Protein AF-0000000067512100 (afdb_homodimer)

pLDDT: mean 97.93, std 2.25, range [81.44, 98.94]

Sequence (204 aa):
MKAYLGLYTARLETPARSLKEKRALIKPALERLKARFPVSAARLYGLDAWGYEVVGFTLLGNDPAWVEETMRAAARFLAEAGGFQVALEEFRLEAFELDGLLMKAYLGLYTARLETPARSLKEKRALIKPALERLKARFPVSAARLYGLDAWGYEVVGFTLLGNDPAWVEETMRAAARFLAEAGGFQVALEEFRLEAFELDGLL

Nearest PDB structures (foldseek):
  1j27-assembly1_A  TM=1.004E+00  e=6.444E-20  Thermus thermophilus HB8
  3bgu-assembly1_A  TM=4.981E-01  e=4.811E-04  Thermobifida fusca YX
  2n76-assembly1_A  TM=4.221E-01  e=1.619E-03  synthetic construct
  4er8-assembly1_A  TM=4.422E-01  e=4.163E-03  Escherichia coli K-12
  2pd1-assembly1_A  TM=5.094E-01  e=2.942E-02  Nitrosomonas europaea

Solvent-accessible surface area (backbone atoms only — not comparable to full-atom values): 10610 Å² total; per-residue (Å²): 104,57,41,25,37,31,40,39,38,33,20,34,37,34,84,33,88,34,58,69,52,32,48,65,45,48,52,58,48,54,53,50,47,44,72,73,39,74,35,6,64,33,82,56,41,48,79,88,42,32,48,35,35,31,34,35,37,33,32,51,31,56,45,61,68,58,37,52,53,52,48,53,51,52,50,51,53,58,57,64,63,50,76,47,41,74,74,35,71,48,80,47,79,46,80,43,81,45,63,89,55,108,103,55,40,25,38,29,40,38,38,33,20,34,37,35,86,33,90,33,58,67,52,32,48,65,46,48,52,58,46,52,53,49,46,43,72,74,40,73,34,7,64,35,81,57,41,49,79,88,42,33,48,35,35,31,34,36,38,32,32,52,32,57,44,63,68,57,35,53,51,52,49,52,51,52,50,51,52,58,58,64,61,50,78,47,41,73,74,35,71,49,81,46,78,46,79,43,82,45,61,88,56,109

Organism: Thermus thermophilus (strain ATCC 27634 / DSM 579 / HB8) (NCBI:txid300852)

Structure (mmCIF, N/CA/C/O backbone):
data_AF-0000000067512100-model_v1
#
loop_
_entity.id
_entity.type
_entity.pdbx_description
1 polymer 'DUF503 domain-containing protein'
#
loop_
_atom_site.group_PDB
_atom_site.id
_atom_site.type_symbol
_atom_site.label_atom_id
_atom_site.label_alt_id
_atom_site.label_comp_id
_atom_site.label_asym_id
_atom_site.label_entity_id
_atom_site.label_seq_id
_atom_site.pdbx_PDB_ins_code
_atom_site.Cartn_x
_atom_site.Cartn_y
_atom_site.Cartn_z
_atom_site.occupancy
_atom_site.B_iso_or_equiv
_atom_site.auth_seq_id
_atom_site.auth_comp_id
_atom_site.auth_asym_id
_atom_site.auth_atom_id
_atom_site.pdbx_PDB_model_num
ATOM 1 N N . MET A 1 1 ? 1.662 -19.828 5.453 1 93.06 1 MET A N 1
ATOM 2 C CA . MET A 1 1 ? 2.117 -18.672 4.688 1 93.06 1 MET A CA 1
ATOM 3 C C . MET A 1 1 ? 1.542 -17.391 5.258 1 93.06 1 MET A C 1
ATOM 5 O O . MET A 1 1 ? 0.387 -17.344 5.688 1 93.06 1 MET A O 1
ATOM 9 N N . LYS A 1 2 ? 2.416 -16.438 5.535 1 97.56 2 LYS A N 1
ATOM 10 C CA . LYS A 1 2 ? 1.925 -15.188 6.09 1 97.56 2 LYS A CA 1
ATOM 11 C C . LYS A 1 2 ? 2.27 -14.008 5.176 1 97.56 2 LYS A C 1
ATOM 13 O O . LYS A 1 2 ? 3.295 -14.031 4.492 1 97.56 2 LYS A O 1
ATOM 18 N N . ALA A 1 3 ? 1.359 -13.086 5.105 1 98.5 3 ALA A N 1
ATOM 19 C CA . ALA A 1 3 ? 1.704 -11.758 4.609 1 98.5 3 ALA A CA 1
ATOM 20 C C . ALA A 1 3 ? 1.904 -10.773 5.762 1 98.5 3 ALA A C 1
ATOM 22 O O . ALA A 1 3 ? 1.272 -10.906 6.812 1 98.5 3 ALA A O 1
ATOM 23 N N . TYR A 1 4 ? 2.834 -9.875 5.562 1 98.81 4 TYR A N 1
ATOM 24 C CA . TYR A 1 4 ? 3.096 -8.836 6.551 1 98.81 4 TYR A CA 1
ATOM 25 C C . TYR A 1 4 ? 2.828 -7.453 5.969 1 98.81 4 TYR A C 1
ATOM 27 O O . TYR A 1 4 ? 3.307 -7.129 4.883 1 98.81 4 TYR A O 1
ATOM 35 N N . LEU A 1 5 ? 2.053 -6.664 6.695 1 98.88 5 LEU A N 1
ATOM 36 C CA . LEU A 1 5 ? 1.699 -5.309 6.297 1 98.88 5 LEU A CA 1
ATOM 37 C C . LEU A 1 5 ? 2.316 -4.285 7.246 1 98.88 5 LEU A C 1
ATOM 39 O O . LEU A 1 5 ? 2.133 -4.371 8.461 1 98.88 5 LEU A O 1
ATOM 43 N N . GLY A 1 6 ? 3.104 -3.451 6.656 1 98.88 6 GLY A N 1
ATOM 44 C CA . GLY A 1 6 ? 3.539 -2.279 7.395 1 98.88 6 GLY A CA 1
ATOM 45 C C . GLY A 1 6 ? 2.594 -1.101 7.258 1 98.88 6 GLY A C 1
ATOM 46 O O . GLY A 1 6 ? 2.066 -0.843 6.176 1 98.88 6 GLY A O 1
ATOM 47 N N . LEU A 1 7 ? 2.309 -0.455 8.344 1 98.94 7 LEU A N 1
ATOM 48 C CA . LEU A 1 7 ? 1.54 0.785 8.375 1 98.94 7 LEU A CA 1
ATOM 49 C C . LEU A 1 7 ? 2.309 1.882 9.102 1 98.94 7 LEU A C 1
ATOM 51 O O . LEU A 1 7 ? 2.717 1.702 10.25 1 98.94 7 LEU A O 1
ATOM 55 N N . TYR A 1 8 ? 2.582 2.938 8.391 1 98.94 8 TYR A N 1
ATOM 56 C CA . TYR A 1 8 ? 3.141 4.156 8.961 1 98.94 8 TYR A CA 1
ATOM 57 C C . TYR A 1 8 ? 2.154 5.312 8.859 1 98.94 8 TYR A C 1
ATOM 59 O O . TYR A 1 8 ? 1.551 5.523 7.801 1 98.94 8 TYR A O 1
ATOM 67 N N . THR A 1 9 ? 1.925 6.047 9.977 1 98.88 9 THR A N 1
ATOM 68 C CA . THR A 1 9 ? 1.131 7.273 9.969 1 98.88 9 THR A CA 1
ATOM 69 C C . THR A 1 9 ? 1.854 8.391 10.711 1 98.88 9 THR A C 1
ATOM 71 O O . THR A 1 9 ? 2.65 8.133 11.617 1 98.88 9 THR A O 1
ATOM 74 N N . ALA A 1 10 ? 1.562 9.625 10.281 1 98.81 10 ALA A N 1
ATOM 75 C CA . ALA A 1 10 ? 2.248 10.75 10.906 1 98.81 10 ALA A CA 1
ATOM 76 C C . ALA A 1 10 ? 1.417 12.031 10.805 1 98.81 10 ALA A C 1
ATOM 78 O O . ALA A 1 10 ? 0.713 12.242 9.812 1 98.81 10 ALA A O 1
ATOM 79 N N . ARG A 1 11 ? 1.535 12.789 11.82 1 98.81 11 ARG A N 1
ATOM 80 C CA . ARG A 1 11 ? 1.084 14.172 11.75 1 98.81 11 ARG A CA 1
ATOM 81 C C . ARG A 1 11 ? 2.201 15.086 11.258 1 98.81 11 ARG A C 1
ATOM 83 O O . ARG A 1 11 ? 3.273 15.148 11.859 1 98.81 11 ARG A O 1
ATOM 90 N N . LEU A 1 12 ? 1.937 15.742 10.141 1 98.75 12 LEU A N 1
ATOM 91 C CA . LEU A 1 12 ? 2.863 16.734 9.594 1 98.75 12 LEU A CA 1
ATOM 92 C C . LEU A 1 12 ? 2.426 18.141 9.961 1 98.75 12 LEU A C 1
ATOM 94 O O . LEU A 1 12 ? 1.269 18.516 9.75 1 98.75 12 LEU A O 1
ATOM 98 N N . GLU A 1 13 ? 3.342 18.891 10.531 1 98.81 13 GLU A N 1
ATOM 99 C CA . GLU A 1 13 ? 3.111 20.312 10.773 1 98.81 13 GLU A CA 1
ATOM 100 C C . GLU A 1 13 ? 3.721 21.172 9.672 1 98.81 13 GLU A C 1
ATOM 102 O O . GLU A 1 13 ? 4.848 20.922 9.234 1 98.81 13 GLU A O 1
ATOM 107 N N . THR A 1 14 ? 2.928 22.094 9.211 1 98.19 14 THR A N 1
ATOM 108 C CA . THR A 1 14 ? 3.361 22.891 8.078 1 98.19 14 THR A CA 1
ATOM 109 C C . THR A 1 14 ? 3.254 24.391 8.406 1 98.19 14 THR A C 1
ATOM 111 O O . THR A 1 14 ? 2.439 24.781 9.242 1 98.19 14 THR A O 1
ATOM 114 N N . PRO A 1 15 ? 4.047 25.219 7.773 1 98.38 15 PRO A N 1
ATOM 115 C CA . PRO A 1 15 ? 3.916 26.672 7.918 1 98.38 15 PRO A CA 1
ATOM 116 C C . PRO A 1 15 ? 2.916 27.266 6.934 1 98.38 15 PRO A C 1
ATOM 118 O O . PRO A 1 15 ? 2.828 28.484 6.805 1 98.38 15 PRO A O 1
ATOM 121 N N . ALA A 1 16 ? 2.203 26.453 6.211 1 98.56 16 ALA A N 1
ATOM 122 C CA . ALA A 1 16 ? 1.325 26.906 5.137 1 98.56 16 ALA A CA 1
ATOM 123 C C . ALA A 1 16 ? 0.246 27.844 5.672 1 98.56 16 ALA A C 1
ATOM 125 O O . ALA A 1 16 ? -0.214 27.688 6.805 1 98.56 16 ALA A O 1
ATOM 126 N N . ARG A 1 17 ? -0.164 28.781 4.797 1 98.12 17 ARG A N 1
ATOM 127 C CA . ARG A 1 17 ? -1.212 29.719 5.156 1 98.12 17 ARG A CA 1
ATOM 128 C C . ARG A 1 17 ? -2.396 29.625 4.203 1 98.12 17 ARG A C 1
ATOM 130 O O . ARG A 1 17 ? -3.203 30.547 4.098 1 98.12 17 ARG A O 1
ATOM 137 N N . SER A 1 18 ? -2.424 28.609 3.434 1 98.44 18 SER A N 1
ATOM 138 C CA . SER A 1 18 ? -3.549 28.219 2.586 1 98.44 18 SER A CA 1
ATOM 139 C C . SER A 1 18 ? -3.551 26.719 2.32 1 98.44 18 SER A C 1
ATOM 141 O O . SER A 1 18 ? -2.527 26.047 2.486 1 98.44 18 SER A O 1
ATOM 143 N N . LEU A 1 19 ? -4.758 26.281 1.836 1 98.38 19 LEU A N 1
ATOM 144 C CA . LEU A 1 19 ? -4.871 24.859 1.504 1 98.38 19 LEU A CA 1
ATOM 145 C C . LEU A 1 19 ? -3.982 24.516 0.316 1 98.38 19 LEU A C 1
ATOM 147 O O . LEU A 1 19 ? -3.377 23.438 0.285 1 98.38 19 LEU A O 1
ATOM 151 N N . LYS A 1 20 ? -3.912 25.438 -0.614 1 98.25 20 LYS A N 1
ATOM 152 C CA . LYS A 1 20 ? -3.088 25.234 -1.802 1 98.25 20 LYS A CA 1
ATOM 153 C C . LYS A 1 20 ? -1.609 25.125 -1.436 1 98.25 20 LYS A C 1
ATOM 155 O O . LYS A 1 20 ? -0.89 24.281 -1.965 1 98.25 20 LYS A O 1
ATOM 160 N N . GLU A 1 21 ? -1.263 25.953 -0.619 1 98.5 21 GLU A N 1
ATOM 161 C CA . GLU A 1 21 ? 0.124 25.953 -0.163 1 98.5 21 GLU A CA 1
ATOM 162 C C . GLU A 1 21 ? 0.457 24.656 0.577 1 98.5 21 GLU A C 1
ATOM 164 O O . GLU A 1 21 ? 1.514 24.062 0.354 1 98.5 21 GLU A O 1
ATOM 169 N N . LYS A 1 22 ? -0.369 24.25 1.414 1 98.44 22 LYS A N 1
ATOM 170 C CA . LYS A 1 22 ? -0.147 23.016 2.158 1 98.44 22 LYS A CA 1
ATOM 171 C C . LYS A 1 22 ? -0.037 21.812 1.217 1 98.44 22 LYS A C 1
ATOM 173 O O . LYS A 1 22 ? 0.862 20.984 1.362 1 98.44 22 LYS A O 1
ATOM 178 N N . ARG A 1 23 ? -0.967 21.734 0.293 1 98 23 ARG A N 1
ATOM 179 C CA . ARG A 1 23 ? -0.933 20.625 -0.664 1 98 23 ARG A CA 1
ATOM 180 C C . ARG A 1 23 ? 0.362 20.641 -1.471 1 98 23 ARG A C 1
ATOM 182 O O . ARG A 1 23 ? 0.934 19.594 -1.757 1 98 23 ARG A O 1
ATOM 189 N N . ALA A 1 24 ? 0.869 21.781 -1.768 1 98.19 24 ALA A N 1
ATOM 190 C CA . ALA A 1 24 ? 2.094 21.938 -2.549 1 98.19 24 ALA A CA 1
ATOM 191 C C . ALA A 1 24 ? 3.309 21.453 -1.764 1 98.19 24 ALA A C 1
ATOM 193 O O . ALA A 1 24 ? 4.32 21.062 -2.35 1 98.19 24 ALA A O 1
ATOM 194 N N . LEU A 1 25 ? 3.238 21.484 -0.492 1 98.12 25 LEU A N 1
ATOM 195 C CA . LEU A 1 25 ? 4.328 21.031 0.368 1 98.12 25 LEU A CA 1
ATOM 196 C C . LEU A 1 25 ? 4.289 19.516 0.541 1 98.12 25 LEU A C 1
ATOM 198 O O . LEU A 1 25 ? 5.336 18.859 0.568 1 98.12 25 LEU A O 1
ATOM 202 N N . ILE A 1 26 ? 3.143 19 0.615 1 98.5 26 ILE A N 1
ATOM 203 C CA . ILE A 1 26 ? 3.008 17.641 1.119 1 98.5 26 ILE A CA 1
ATOM 204 C C . ILE A 1 26 ? 2.871 16.672 -0.051 1 98.5 26 ILE A C 1
ATOM 206 O O . ILE A 1 26 ? 3.523 15.625 -0.076 1 98.5 26 ILE A O 1
ATOM 210 N N . LYS A 1 27 ? 2.1 17.031 -1.04 1 98.25 27 LYS A N 1
ATOM 211 C CA . LYS A 1 27 ? 1.764 16.125 -2.135 1 98.25 27 LYS A CA 1
ATOM 212 C C . LYS A 1 27 ? 3.02 15.648 -2.859 1 98.25 27 LYS A C 1
ATOM 214 O O . LYS A 1 27 ? 3.193 14.445 -3.092 1 98.25 27 LYS A O 1
ATOM 219 N N . PRO A 1 28 ? 3.982 16.562 -3.18 1 98.31 28 PRO A N 1
ATOM 220 C CA . PRO A 1 28 ? 5.18 16.094 -3.881 1 98.31 28 PRO A CA 1
ATOM 221 C C . PRO A 1 28 ? 6.02 15.141 -3.037 1 98.31 28 PRO A C 1
ATOM 223 O O . PRO A 1 28 ? 6.641 14.219 -3.576 1 98.31 28 PRO A O 1
ATOM 226 N N . ALA A 1 29 ? 6.059 15.359 -1.786 1 98.56 29 ALA A N 1
ATOM 227 C CA . ALA A 1 29 ? 6.816 14.484 -0.891 1 98.56 29 ALA A CA 1
ATOM 228 C C . ALA A 1 29 ? 6.25 13.07 -0.893 1 98.56 29 ALA A C 1
ATOM 230 O O . ALA A 1 29 ? 7.004 12.094 -0.926 1 98.56 29 ALA A O 1
ATOM 231 N N . LEU A 1 30 ? 4.938 12.969 -0.884 1 98.62 30 LEU A N 1
ATOM 232 C CA . LEU A 1 30 ? 4.316 11.648 -0.924 1 98.62 30 LEU A CA 1
ATOM 233 C C . LEU A 1 30 ? 4.523 10.984 -2.283 1 98.62 30 LEU A C 1
ATOM 235 O O . LEU A 1 30 ? 4.742 9.773 -2.361 1 98.62 30 LEU A O 1
ATOM 239 N N . GLU A 1 31 ? 4.445 11.836 -3.318 1 98.06 31 GLU A N 1
ATOM 240 C CA . GLU A 1 31 ? 4.68 11.289 -4.652 1 98.06 31 GLU A CA 1
ATOM 241 C C . GLU A 1 31 ? 6.102 10.758 -4.789 1 98.06 31 GLU A C 1
ATOM 243 O O . GLU A 1 31 ? 6.316 9.695 -5.379 1 98.06 31 GLU A O 1
ATOM 248 N N . ARG A 1 32 ? 7.051 11.422 -4.27 1 98.31 32 ARG A N 1
ATOM 249 C CA . ARG A 1 32 ? 8.438 10.969 -4.301 1 98.31 32 ARG A CA 1
ATOM 250 C C . ARG A 1 32 ? 8.625 9.711 -3.459 1 98.31 32 ARG A C 1
ATOM 252 O O . ARG A 1 32 ? 9.414 8.836 -3.818 1 98.31 32 ARG A O 1
ATOM 259 N N . LEU A 1 33 ? 7.996 9.695 -2.369 1 98.69 33 LEU A N 1
ATOM 260 C CA . LEU A 1 33 ? 8.016 8.523 -1.506 1 98.69 33 LEU A CA 1
ATOM 261 C C . LEU A 1 33 ? 7.562 7.281 -2.268 1 98.69 33 LEU A C 1
ATOM 263 O O . LEU A 1 33 ? 8.242 6.25 -2.24 1 98.69 33 LEU A O 1
ATOM 267 N N . LYS A 1 34 ? 6.418 7.418 -2.986 1 98.25 34 LYS A N 1
ATOM 268 C CA . LYS A 1 34 ? 5.852 6.312 -3.754 1 98.25 34 LYS A CA 1
ATOM 269 C C . LYS A 1 34 ? 6.777 5.902 -4.895 1 98.25 34 LYS A C 1
ATOM 271 O O . LYS A 1 34 ? 6.836 4.727 -5.262 1 98.25 34 LYS A O 1
ATOM 276 N N . ALA A 1 35 ? 7.445 6.867 -5.406 1 97.75 35 ALA A N 1
ATOM 277 C CA . ALA A 1 35 ? 8.344 6.594 -6.52 1 97.75 35 ALA A CA 1
ATOM 278 C C . ALA A 1 35 ? 9.586 5.828 -6.051 1 97.75 35 ALA A C 1
ATOM 280 O O . ALA A 1 35 ? 10.133 5.016 -6.789 1 97.75 35 ALA A O 1
ATOM 281 N N . ARG A 1 36 ? 9.883 6.012 -4.84 1 98 36 ARG A N 1
ATOM 282 C CA . ARG A 1 36 ? 11.148 5.488 -4.344 1 98 36 ARG A CA 1
ATOM 283 C C . ARG A 1 36 ? 10.945 4.172 -3.604 1 98 36 ARG A C 1
ATOM 285 O O . ARG A 1 36 ? 11.852 3.332 -3.553 1 98 36 ARG A O 1
ATOM 292 N N . PHE A 1 37 ? 9.875 4.047 -2.947 1 98.81 37 PHE A N 1
ATOM 293 C CA . PHE A 1 37 ? 9.586 2.883 -2.115 1 98.81 37 PHE A CA 1
ATOM 294 C C . PHE A 1 37 ? 8.336 2.164 -2.602 1 98.81 37 PHE A C 1
ATOM 296 O O . PHE A 1 37 ? 7.453 2.781 -3.201 1 98.81 37 PHE A O 1
ATOM 303 N N . PRO A 1 38 ? 8.234 0.856 -2.316 1 98.69 38 PRO A N 1
ATOM 304 C CA . PRO A 1 38 ? 7.047 0.097 -2.723 1 98.69 38 PRO A CA 1
ATOM 305 C C . PRO A 1 38 ? 5.867 0.287 -1.769 1 98.69 38 PRO A C 1
ATOM 307 O O . PRO A 1 38 ? 5.414 -0.675 -1.145 1 98.69 38 PRO A O 1
ATOM 310 N N . VAL A 1 39 ? 5.395 1.496 -1.703 1 98.88 39 VAL A N 1
ATOM 311 C CA . VAL A 1 39 ? 4.359 1.806 -0.721 1 98.88 39 VAL A CA 1
ATOM 312 C C . VAL A 1 39 ? 3.139 2.396 -1.424 1 98.88 39 VAL A C 1
ATOM 314 O O . VAL A 1 39 ? 3.248 2.922 -2.535 1 98.88 39 VAL A O 1
ATOM 317 N N . SER A 1 40 ? 2.023 2.219 -0.792 1 98.88 40 SER A N 1
ATOM 318 C CA . SER A 1 40 ? 0.84 3.039 -1.03 1 98.88 40 SER A CA 1
ATOM 319 C C . SER A 1 40 ? 0.732 4.164 -0.006 1 98.88 40 SER A C 1
ATOM 321 O O . SER A 1 40 ? 0.873 3.932 1.196 1 98.88 40 SER A O 1
ATOM 323 N N . ALA A 1 41 ? 0.503 5.355 -0.446 1 98.81 41 ALA A N 1
ATOM 324 C CA . ALA A 1 41 ? 0.458 6.5 0.462 1 98.81 41 ALA A CA 1
ATOM 325 C C . ALA A 1 41 ? -0.87 7.242 0.341 1 98.81 41 ALA A C 1
ATOM 327 O O . ALA A 1 41 ? -1.547 7.156 -0.686 1 98.81 41 ALA A O 1
ATOM 328 N N . ALA A 1 42 ? -1.206 7.922 1.452 1 98.75 42 ALA A N 1
ATOM 329 C CA . ALA A 1 42 ? -2.494 8.609 1.482 1 98.75 42 ALA A CA 1
ATOM 330 C C . ALA A 1 42 ? -2.443 9.828 2.396 1 98.75 42 ALA A C 1
ATOM 332 O O . ALA A 1 42 ? -1.754 9.82 3.42 1 98.75 42 ALA A O 1
ATOM 333 N N . ARG A 1 43 ? -3.09 10.867 1.961 1 98.44 43 ARG A N 1
ATOM 334 C CA . ARG A 1 43 ? -3.49 11.945 2.859 1 98.44 43 ARG A CA 1
ATOM 335 C C . ARG A 1 43 ? -4.777 11.594 3.598 1 98.44 43 ARG A C 1
ATOM 337 O O . ARG A 1 43 ? -5.801 11.297 2.971 1 98.44 43 ARG A O 1
ATOM 344 N N . LEU A 1 44 ? -4.797 11.703 4.953 1 98.56 44 LEU A N 1
ATOM 345 C CA . LEU A 1 44 ? -5.848 11.016 5.703 1 98.56 44 LEU A CA 1
ATOM 346 C C . LEU A 1 44 ? -6.742 12.016 6.426 1 98.56 44 LEU A C 1
ATOM 348 O O . LEU A 1 44 ? -7.969 11.938 6.332 1 98.56 44 LEU A O 1
ATOM 352 N N . TYR A 1 45 ? -6.172 12.891 7.199 1 98.25 45 TYR A N 1
ATOM 353 C CA . TYR A 1 45 ? -6.98 13.828 7.969 1 98.25 45 TYR A CA 1
ATOM 354 C C . TYR A 1 45 ? -6.344 15.211 7.977 1 98.25 45 TYR A C 1
ATOM 356 O O . TYR A 1 45 ? -5.191 15.375 7.562 1 98.25 45 TYR A O 1
ATOM 364 N N . GLY A 1 46 ? -7.105 16.172 8.414 1 97.69 46 GLY A N 1
ATOM 365 C CA . GLY A 1 46 ? -6.617 17.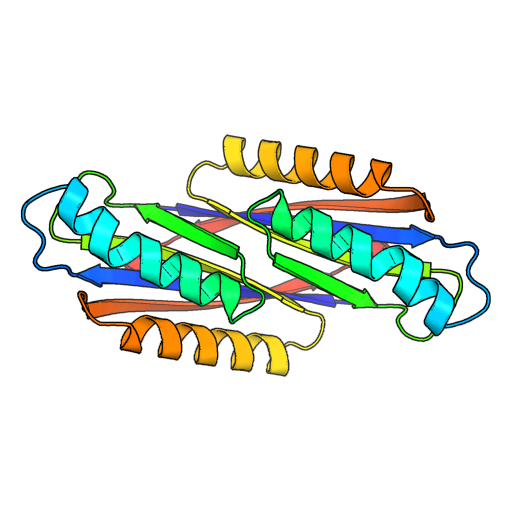547 8.461 1 97.69 46 GLY A CA 1
ATOM 366 C C . GLY A 1 46 ? -6.516 18.203 7.098 1 97.69 46 GLY A C 1
ATOM 367 O O . GLY A 1 46 ? -5.691 19.094 6.891 1 97.69 46 GLY A O 1
ATOM 368 N N . LEU A 1 47 ? -7.379 17.75 6.152 1 97.25 47 LEU A N 1
ATOM 369 C CA . LEU A 1 47 ? -7.277 18.188 4.766 1 97.25 47 LEU A CA 1
ATOM 370 C C . LEU A 1 47 ? -7.781 19.625 4.617 1 97.25 47 LEU A C 1
ATOM 372 O O . LEU A 1 47 ? -7.457 20.297 3.641 1 97.25 47 LEU A O 1
ATOM 376 N N . ASP A 1 48 ? -8.547 20.094 5.578 1 97.19 48 ASP A N 1
ATOM 377 C CA . ASP A 1 48 ? -9.102 21.453 5.52 1 97.19 48 ASP A CA 1
ATOM 378 C C . ASP A 1 48 ? -8.336 22.391 6.441 1 97.19 48 ASP A C 1
ATOM 380 O O . ASP A 1 48 ? -8.695 23.562 6.57 1 97.19 48 ASP A O 1
ATOM 384 N N . ALA A 1 49 ? -7.344 21.938 7.105 1 97.81 49 ALA A N 1
ATOM 385 C CA . ALA A 1 49 ? -6.461 22.75 7.934 1 97.81 49 ALA A CA 1
ATOM 386 C C . ALA A 1 49 ? -5.246 23.219 7.141 1 97.81 49 ALA A C 1
ATOM 388 O O . ALA A 1 49 ? -4.848 22.578 6.164 1 97.81 49 ALA A O 1
ATOM 389 N N . TRP A 1 50 ? -4.711 24.312 7.617 1 97.69 50 TRP A N 1
ATOM 390 C CA . TRP A 1 50 ? -3.525 24.844 6.945 1 97.69 50 TRP A CA 1
ATOM 391 C C . TRP A 1 50 ? -2.254 24.359 7.637 1 97.69 50 TRP A C 1
ATOM 393 O O . TRP A 1 50 ? -1.288 23.969 6.977 1 97.69 50 TRP A O 1
ATOM 403 N N . GLY A 1 51 ? -2.309 24.219 8.953 1 97.62 51 GLY A N 1
ATOM 404 C CA . GLY A 1 51 ? -1.087 24.078 9.727 1 97.62 51 GLY A CA 1
ATOM 405 C C . GLY A 1 51 ? -0.663 22.641 9.945 1 97.62 51 GLY A C 1
ATOM 406 O O . GLY A 1 51 ? 0.405 22.375 10.5 1 97.62 51 GLY A O 1
ATOM 407 N N . TYR A 1 52 ? -1.604 21.719 9.492 1 98.12 52 TYR A N 1
ATOM 408 C CA . TYR A 1 52 ? -1.212 20.328 9.711 1 98.12 52 TYR A CA 1
ATOM 409 C C . TYR A 1 52 ? -1.979 19.391 8.789 1 98.12 52 TYR A C 1
ATOM 411 O O . TYR A 1 52 ? -2.984 19.781 8.188 1 98.12 52 TYR A O 1
ATOM 419 N N . GLU A 1 53 ? -1.446 18.188 8.672 1 98 53 GLU A N 1
ATOM 420 C CA . GLU A 1 53 ? -2.105 17.094 7.98 1 98 53 GLU A CA 1
ATOM 421 C C . GLU A 1 53 ? -1.63 15.742 8.516 1 98 53 GLU A C 1
ATOM 423 O O . GLU A 1 53 ? -0.465 15.594 8.891 1 98 53 GLU A O 1
ATOM 428 N N . VAL A 1 54 ? -2.574 14.836 8.625 1 98.69 54 VAL A N 1
ATOM 429 C CA . VAL A 1 54 ? -2.211 13.453 8.93 1 98.69 54 VAL A CA 1
ATOM 430 C C . VAL A 1 54 ? -2.082 12.656 7.637 1 98.69 54 VAL A C 1
ATOM 432 O O . VAL A 1 54 ? -3.008 12.625 6.82 1 98.69 54 VAL A O 1
ATOM 435 N N . VAL A 1 55 ? -0.945 12.055 7.469 1 98.81 55 VAL A N 1
ATOM 436 C CA . VAL A 1 55 ? -0.669 11.258 6.281 1 98.81 55 VAL A CA 1
ATOM 437 C C . VAL A 1 55 ? -0.278 9.836 6.699 1 98.81 55 VAL A C 1
ATOM 439 O O . VAL A 1 55 ? -0.103 9.562 7.887 1 98.81 55 VAL A O 1
ATOM 442 N N . GLY A 1 56 ? -0.223 8.922 5.75 1 98.81 56 GLY A N 1
ATOM 443 C CA . GLY A 1 56 ? 0.293 7.59 6.008 1 98.81 56 GLY A CA 1
ATOM 444 C C . GLY A 1 56 ? 0.692 6.848 4.746 1 98.81 56 GLY A C 1
ATOM 445 O O . GLY A 1 56 ? 0.409 7.305 3.637 1 98.81 56 GLY A O 1
ATOM 446 N N . PHE A 1 57 ? 1.366 5.723 4.957 1 98.94 57 PHE A N 1
ATOM 447 C CA . PHE A 1 57 ? 1.615 4.789 3.863 1 98.94 57 PHE A CA 1
ATOM 448 C C . PHE A 1 57 ? 1.634 3.354 4.371 1 98.94 57 PHE A C 1
ATOM 450 O O . PHE A 1 57 ? 1.744 3.115 5.578 1 98.94 57 PHE A O 1
ATOM 457 N N . THR A 1 58 ? 1.444 2.461 3.436 1 98.94 58 THR A N 1
ATOM 458 C CA . THR A 1 58 ? 1.44 1.029 3.715 1 98.94 58 THR A CA 1
ATOM 459 C C . THR A 1 58 ? 2.268 0.274 2.68 1 98.94 58 THR A C 1
ATOM 461 O O . THR A 1 58 ? 2.475 0.763 1.565 1 98.94 58 THR A O 1
ATOM 464 N N . LEU A 1 59 ? 2.752 -0.849 3.086 1 98.88 59 LEU A N 1
ATOM 465 C CA . LEU A 1 59 ? 3.447 -1.768 2.191 1 98.88 59 LEU A CA 1
ATOM 466 C C . LEU A 1 59 ? 3.203 -3.215 2.604 1 98.88 59 LEU A C 1
ATOM 468 O O . LEU A 1 59 ? 2.74 -3.48 3.715 1 98.88 59 LEU A O 1
ATOM 472 N N . LEU A 1 60 ? 3.512 -4.07 1.66 1 98.88 60 LEU A N 1
ATOM 473 C CA . LEU A 1 60 ? 3.205 -5.492 1.794 1 98.88 60 LEU A CA 1
ATOM 474 C C . LEU A 1 60 ? 4.426 -6.344 1.469 1 98.88 60 LEU A C 1
ATOM 476 O O . LEU A 1 60 ? 5.18 -6.031 0.542 1 98.88 60 LEU A O 1
ATOM 480 N N . GLY A 1 61 ? 4.621 -7.398 2.268 1 98.75 61 GLY A N 1
ATOM 481 C CA . GLY A 1 61 ? 5.695 -8.336 1.996 1 98.75 61 GLY A CA 1
ATOM 482 C C . GLY A 1 61 ? 5.512 -9.672 2.691 1 98.75 61 GLY A C 1
ATOM 483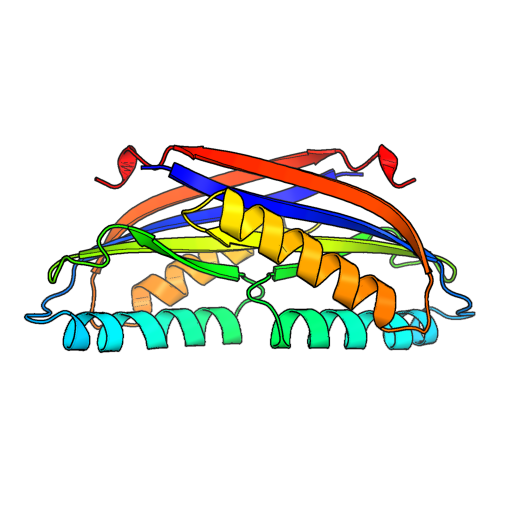 O O . GLY A 1 61 ? 4.574 -9.844 3.477 1 98.75 61 GLY A O 1
ATOM 484 N N . ASN A 1 62 ? 6.445 -10.602 2.414 1 98.25 62 ASN A N 1
ATOM 485 C CA . ASN A 1 62 ? 6.395 -11.914 3.053 1 98.25 62 ASN A CA 1
ATOM 486 C C . ASN A 1 62 ? 7.5 -12.07 4.094 1 98.25 62 ASN A C 1
ATOM 488 O O . ASN A 1 62 ? 7.613 -13.125 4.727 1 98.25 62 ASN A O 1
ATOM 492 N N . ASP A 1 63 ? 8.352 -11.117 4.281 1 98.44 63 ASP A N 1
ATOM 493 C CA . ASP A 1 63 ? 9.406 -11.07 5.289 1 98.44 63 ASP A CA 1
ATOM 494 C C . ASP A 1 63 ? 9.203 -9.891 6.238 1 98.44 63 ASP A C 1
ATOM 496 O O . ASP A 1 63 ? 9.375 -8.734 5.844 1 98.44 63 ASP A O 1
ATOM 500 N N . PRO A 1 64 ? 8.852 -10.195 7.523 1 98.44 64 PRO A N 1
ATOM 501 C CA . PRO A 1 64 ? 8.531 -9.094 8.445 1 98.44 64 PRO A CA 1
ATOM 502 C C . PRO A 1 64 ? 9.727 -8.18 8.703 1 98.44 64 PRO A C 1
ATOM 504 O O . PRO A 1 64 ? 9.547 -6.977 8.914 1 98.44 64 PRO A O 1
ATOM 507 N N . ALA A 1 65 ? 10.938 -8.719 8.727 1 98.69 65 ALA A N 1
ATOM 508 C CA . ALA A 1 65 ? 12.125 -7.895 8.93 1 98.69 65 ALA A CA 1
ATOM 509 C C . ALA A 1 65 ? 12.305 -6.902 7.785 1 98.69 65 ALA A C 1
ATOM 511 O O . ALA A 1 65 ? 12.594 -5.727 8.008 1 98.69 65 ALA A O 1
ATOM 512 N N . TRP A 1 66 ? 12.141 -7.418 6.582 1 98.81 66 TRP A N 1
ATOM 513 C CA . TRP A 1 66 ? 12.25 -6.543 5.418 1 98.81 66 TRP A CA 1
ATOM 514 C C . TRP A 1 66 ? 11.164 -5.473 5.434 1 98.81 66 TRP A C 1
ATOM 516 O O . TRP A 1 66 ? 11.438 -4.301 5.16 1 98.81 66 TRP A O 1
ATOM 526 N N . VAL A 1 67 ? 9.945 -5.832 5.73 1 98.88 67 VAL A N 1
ATOM 527 C CA . VAL A 1 67 ? 8.836 -4.887 5.781 1 98.88 67 VAL A CA 1
ATOM 528 C C . VAL A 1 67 ? 9.141 -3.789 6.797 1 98.88 67 VAL A C 1
ATOM 530 O O . VAL A 1 67 ? 8.969 -2.602 6.512 1 98.88 67 VAL A O 1
ATOM 533 N N . GLU A 1 68 ? 9.555 -4.215 7.984 1 98.81 68 GLU A N 1
ATOM 534 C CA . GLU A 1 68 ? 9.867 -3.258 9.039 1 98.81 68 GLU A CA 1
ATOM 535 C C . GLU A 1 68 ? 10.984 -2.311 8.609 1 98.81 68 GLU A C 1
ATOM 537 O O . GLU A 1 68 ? 10.867 -1.094 8.766 1 98.81 68 GLU A O 1
ATOM 542 N N . GLU A 1 69 ? 12.023 -2.846 8.062 1 98.81 69 GLU A N 1
ATOM 543 C CA . GLU A 1 69 ? 13.164 -2.043 7.637 1 98.81 69 GLU A CA 1
ATOM 544 C C . GLU A 1 69 ? 12.766 -1.064 6.535 1 98.81 69 GLU A C 1
ATOM 546 O O . GLU A 1 69 ? 13.164 0.103 6.562 1 98.81 69 GLU A O 1
ATOM 551 N N . THR A 1 70 ? 12.047 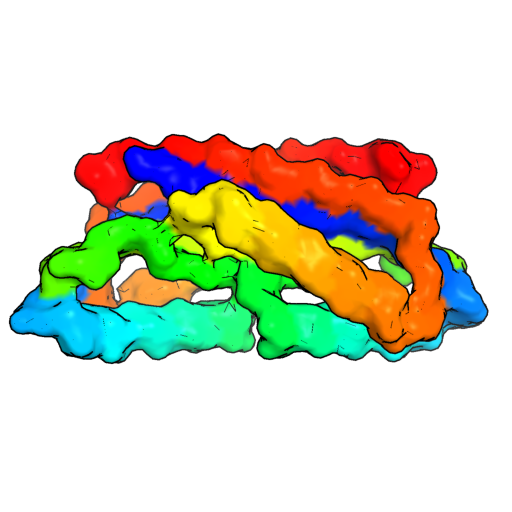-1.551 5.539 1 98.94 70 THR A N 1
ATOM 552 C CA . THR A 1 70 ? 11.594 -0.711 4.438 1 98.94 70 THR A CA 1
ATOM 553 C C . THR A 1 70 ? 10.664 0.391 4.949 1 98.94 70 THR A C 1
ATOM 555 O O . THR A 1 70 ? 10.773 1.544 4.523 1 98.94 70 THR A O 1
ATOM 558 N N . MET A 1 71 ? 9.773 0.07 5.852 1 98.88 71 MET A N 1
ATOM 559 C CA . MET A 1 71 ? 8.867 1.037 6.457 1 98.88 71 MET A CA 1
ATOM 560 C C . MET A 1 71 ? 9.641 2.15 7.156 1 98.88 71 MET A C 1
ATOM 562 O O . MET A 1 71 ? 9.344 3.33 6.969 1 98.88 71 MET A O 1
ATOM 566 N N . ARG A 1 72 ? 10.633 1.776 7.906 1 98.88 72 ARG A N 1
ATOM 567 C CA . ARG A 1 72 ? 11.422 2.756 8.641 1 98.88 72 ARG A CA 1
ATOM 568 C C . ARG A 1 72 ? 12.234 3.631 7.695 1 98.88 72 ARG A C 1
ATOM 570 O O . ARG A 1 72 ? 12.375 4.836 7.914 1 98.88 72 ARG A O 1
ATOM 577 N N . ALA A 1 73 ? 12.773 3.027 6.656 1 98.94 73 ALA A N 1
ATOM 578 C CA . ALA A 1 73 ? 13.523 3.789 5.66 1 98.94 73 ALA A CA 1
ATOM 579 C C . ALA A 1 73 ? 12.625 4.805 4.957 1 98.94 73 ALA A C 1
ATOM 581 O O . ALA A 1 73 ? 13.016 5.953 4.746 1 98.94 73 ALA A O 1
ATOM 582 N N . ALA A 1 74 ? 11.438 4.383 4.594 1 98.94 74 ALA A N 1
ATOM 583 C CA . ALA A 1 74 ? 10.469 5.27 3.949 1 98.94 74 ALA A CA 1
ATOM 584 C C . ALA A 1 74 ? 10.07 6.41 4.879 1 98.94 74 ALA A C 1
ATOM 586 O O . ALA A 1 74 ? 9.93 7.555 4.445 1 98.94 74 ALA A O 1
ATOM 587 N N . ALA A 1 75 ? 9.898 6.109 6.125 1 98.88 75 ALA A N 1
ATOM 588 C CA . ALA A 1 75 ? 9.562 7.125 7.117 1 98.88 75 ALA A CA 1
ATOM 589 C C . ALA A 1 75 ? 10.664 8.172 7.238 1 98.88 75 ALA A C 1
ATOM 591 O O . ALA A 1 75 ? 10.383 9.375 7.312 1 98.88 75 ALA A O 1
ATOM 592 N N . ARG A 1 76 ? 11.859 7.703 7.27 1 98.62 76 ARG A N 1
ATOM 593 C CA . ARG A 1 76 ? 13 8.609 7.344 1 98.62 76 ARG A CA 1
ATOM 594 C C . ARG A 1 76 ? 13.078 9.5 6.109 1 98.62 76 ARG A C 1
ATOM 596 O O . ARG A 1 76 ? 13.336 10.703 6.223 1 98.62 76 ARG A O 1
ATOM 603 N N . PHE A 1 77 ? 12.875 8.891 4.969 1 98.88 77 PHE A N 1
ATOM 604 C CA . PHE A 1 77 ? 12.867 9.633 3.713 1 98.88 77 PHE A CA 1
ATOM 605 C C . PHE A 1 77 ? 11.828 10.742 3.75 1 98.88 77 PHE A C 1
ATOM 607 O O . PHE A 1 77 ? 12.109 11.875 3.365 1 98.88 77 PHE A O 1
ATOM 614 N N . LEU A 1 78 ? 10.633 10.438 4.266 1 98.69 78 LEU A N 1
ATOM 615 C CA . LEU A 1 78 ? 9.555 11.414 4.379 1 98.69 78 LEU A CA 1
ATOM 616 C C . LEU A 1 78 ? 9.953 12.562 5.309 1 98.69 78 LEU A C 1
ATOM 618 O O . LEU A 1 78 ? 9.711 13.727 4.996 1 98.69 78 LEU A O 1
ATOM 622 N N . ALA A 1 79 ? 10.562 12.219 6.359 1 98.12 79 ALA A N 1
ATOM 623 C CA . ALA A 1 79 ? 10.953 13.203 7.367 1 98.12 79 ALA A CA 1
ATOM 624 C C . ALA A 1 79 ? 12.008 14.164 6.82 1 98.12 79 ALA A C 1
ATOM 626 O O . ALA A 1 79 ? 12.133 15.289 7.297 1 98.12 79 ALA A O 1
ATOM 627 N N . GLU A 1 80 ? 12.703 13.727 5.836 1 97.25 80 GLU A N 1
ATOM 628 C CA . GLU A 1 80 ? 13.805 14.508 5.297 1 97.25 80 GLU A CA 1
ATOM 629 C C . GLU A 1 80 ? 13.359 15.367 4.113 1 97.25 80 GLU A C 1
ATOM 631 O O . GLU A 1 80 ? 14.141 16.156 3.58 1 97.25 80 GLU A O 1
ATOM 636 N N . ALA A 1 81 ? 12.18 15.234 3.555 1 93.5 81 ALA A N 1
ATOM 637 C CA . ALA A 1 81 ? 11.672 15.898 2.361 1 93.5 81 ALA A CA 1
ATOM 638 C C . ALA A 1 81 ? 11.633 17.406 2.553 1 93.5 81 ALA A C 1
ATOM 640 O O . ALA A 1 81 ? 11.633 18.172 1.579 1 93.5 81 ALA A O 1
ATOM 641 N N . GLY A 1 82 ? 11.586 17.891 3.779 1 88.69 82 GLY A N 1
ATOM 642 C CA . GLY A 1 82 ? 11.555 19.328 4.035 1 88.69 82 GLY A CA 1
ATOM 643 C C . GLY A 1 82 ? 10.18 19.938 3.85 1 88.69 82 GLY A C 1
ATOM 644 O O . GLY A 1 82 ? 9.25 19.266 3.395 1 88.69 82 GLY A O 1
ATOM 645 N N . GLY A 1 83 ? 9.969 21.203 4.176 1 95.56 83 GLY A N 1
ATOM 646 C CA . GLY A 1 83 ? 8.734 21.953 4 1 95.56 83 GLY A CA 1
ATOM 647 C C . GLY A 1 83 ? 7.738 21.734 5.117 1 95.56 83 GLY A C 1
ATOM 648 O O . GLY A 1 83 ? 6.754 22.469 5.234 1 95.56 83 GLY A O 1
ATOM 649 N N . PHE A 1 84 ? 7.906 20.688 5.816 1 98.44 84 PHE A N 1
ATOM 650 C CA . PHE A 1 84 ? 7.078 20.359 6.973 1 98.44 84 PHE A CA 1
ATOM 651 C C . PHE A 1 84 ? 7.887 19.609 8.023 1 98.44 84 PHE A C 1
ATOM 653 O O . PHE A 1 84 ? 9.031 19.219 7.773 1 98.44 84 PHE A O 1
ATOM 660 N N . GLN A 1 85 ? 7.297 19.453 9.219 1 98.38 85 GLN A N 1
ATOM 661 C CA . GLN A 1 85 ? 7.891 18.703 10.312 1 98.38 85 GLN A CA 1
ATOM 662 C C . GLN A 1 85 ? 7.008 17.516 10.711 1 98.38 85 GLN A C 1
ATOM 664 O O . GLN A 1 85 ? 5.785 17.656 10.805 1 98.38 85 GLN A O 1
ATOM 669 N N . VAL A 1 86 ? 7.676 16.391 10.828 1 98.75 86 VAL A N 1
ATOM 670 C CA . VAL A 1 86 ? 6.953 15.258 11.414 1 98.75 86 VAL A CA 1
ATOM 671 C C . VAL A 1 86 ? 6.805 15.469 12.922 1 98.75 86 VAL A C 1
ATOM 673 O O . VAL A 1 86 ? 7.77 15.32 13.672 1 98.75 86 VAL A O 1
ATOM 676 N N . ALA A 1 87 ? 5.578 15.781 13.305 1 98.56 87 ALA A N 1
ATOM 677 C CA . ALA A 1 87 ? 5.324 16.109 14.703 1 98.56 87 ALA A CA 1
ATOM 678 C C . ALA A 1 87 ? 5.078 14.836 15.523 1 98.56 87 ALA A C 1
ATOM 680 O O . ALA A 1 87 ? 5.52 14.734 16.672 1 98.56 87 ALA A O 1
ATOM 681 N N . LEU A 1 88 ? 4.316 13.953 15.039 1 98.5 88 LEU A N 1
ATOM 682 C CA . LEU A 1 88 ? 3.986 12.648 15.617 1 98.5 88 LEU A CA 1
ATOM 683 C C . LEU A 1 88 ? 4.02 11.562 14.547 1 98.5 88 LEU A C 1
ATOM 685 O O . LEU A 1 88 ? 3.775 11.836 13.367 1 98.5 88 LEU A O 1
ATOM 689 N N . GLU A 1 89 ? 4.336 10.398 15 1 98.56 89 GLU A N 1
ATOM 690 C CA . GLU A 1 89 ? 4.285 9.289 14.047 1 98.56 89 GLU A CA 1
ATOM 691 C C . GLU A 1 89 ? 4.035 7.965 14.758 1 98.56 89 GLU A C 1
ATOM 693 O O . GLU A 1 89 ? 4.277 7.84 15.961 1 98.56 89 GLU A O 1
ATOM 698 N N . GLU A 1 90 ? 3.51 7.035 14.109 1 98.44 90 GLU A N 1
ATOM 699 C CA . GLU A 1 90 ? 3.25 5.684 14.594 1 98.44 90 GLU A CA 1
ATOM 700 C C . GLU A 1 90 ? 3.617 4.641 13.539 1 98.44 90 GLU A C 1
ATOM 702 O O . GLU A 1 90 ? 3.393 4.848 12.344 1 98.44 90 GLU A O 1
ATOM 707 N N . PHE A 1 91 ? 4.23 3.557 14.023 1 98.69 91 PHE A N 1
ATOM 708 C CA . PHE A 1 91 ? 4.57 2.395 13.211 1 98.69 91 PHE A CA 1
ATOM 709 C C . PHE A 1 91 ? 3.771 1.174 13.648 1 98.69 91 PHE A C 1
ATOM 711 O O . PHE A 1 91 ? 3.645 0.904 14.844 1 98.69 91 PHE A O 1
ATOM 718 N N . ARG A 1 92 ? 3.232 0.476 12.695 1 98.56 92 ARG A N 1
ATOM 719 C CA . ARG A 1 92 ? 2.578 -0.798 12.977 1 98.56 92 ARG A CA 1
ATOM 720 C C . ARG A 1 92 ? 3.016 -1.869 11.984 1 98.56 92 ARG A C 1
ATOM 722 O O . ARG A 1 92 ? 3.264 -1.574 10.812 1 98.56 92 ARG A O 1
ATOM 729 N N . LEU A 1 93 ? 3.129 -3.021 12.461 1 98.75 93 LEU A N 1
ATOM 730 C CA . LEU A 1 93 ? 3.359 -4.219 11.664 1 98.75 93 LEU A CA 1
ATOM 731 C C . LEU A 1 93 ? 2.307 -5.285 11.961 1 98.75 93 LEU A C 1
ATOM 733 O O . LEU A 1 93 ? 2.129 -5.676 13.117 1 98.75 93 LEU A O 1
ATOM 737 N N . GLU A 1 94 ? 1.595 -5.715 10.945 1 98.56 94 GLU A N 1
ATOM 738 C CA . GLU A 1 94 ? 0.521 -6.691 11.109 1 98.56 94 GLU A CA 1
ATOM 739 C C . GLU A 1 94 ? 0.777 -7.945 10.281 1 98.56 94 GLU A C 1
ATOM 741 O O . GLU A 1 94 ? 1.256 -7.855 9.148 1 98.56 94 GLU A O 1
ATOM 746 N N . ALA A 1 95 ? 0.466 -9.062 10.867 1 98.69 95 ALA A N 1
ATOM 747 C CA . ALA A 1 95 ? 0.572 -10.328 10.148 1 98.69 95 ALA A CA 1
ATOM 748 C C . ALA A 1 95 ? -0.807 -10.867 9.773 1 98.69 95 ALA A C 1
ATOM 750 O O . ALA A 1 95 ? -1.749 -10.781 10.562 1 98.69 95 ALA A O 1
ATOM 751 N N . PHE A 1 96 ? -0.931 -11.367 8.547 1 98.31 96 PHE A N 1
ATOM 752 C CA . PHE A 1 96 ? -2.152 -11.992 8.055 1 98.31 96 PHE A CA 1
ATOM 753 C C . PHE A 1 96 ? -1.872 -13.398 7.535 1 98.31 96 PHE A C 1
ATOM 755 O O . PHE A 1 96 ? -0.912 -13.609 6.793 1 98.31 96 PHE A O 1
ATOM 762 N N . GLU A 1 97 ? -2.73 -14.359 7.973 1 98 97 GLU A N 1
ATOM 763 C CA . GLU A 1 97 ? -2.609 -15.719 7.473 1 98 97 GLU A CA 1
ATOM 764 C C . GLU A 1 97 ? -3.203 -15.852 6.07 1 98 97 GLU A C 1
ATOM 766 O O . GLU A 1 97 ? -4.285 -15.328 5.801 1 98 97 GLU A O 1
ATOM 771 N N . LEU A 1 98 ? -2.406 -16.5 5.156 1 97.25 98 LEU A N 1
ATOM 772 C CA . LEU A 1 98 ? -2.826 -16.656 3.77 1 97.25 98 LEU A CA 1
ATOM 773 C C . LEU A 1 98 ? -3.203 -18.094 3.467 1 97.25 98 LEU A C 1
ATOM 775 O O . LEU A 1 98 ? -3.176 -18.516 2.309 1 97.25 98 LEU A O 1
ATOM 779 N N . ASP A 1 99 ? -3.539 -18.906 4.434 1 93.25 99 ASP A N 1
ATOM 780 C CA . ASP A 1 99 ? -3.703 -20.344 4.305 1 93.25 99 ASP A CA 1
ATOM 781 C C . ASP A 1 99 ? -4.828 -20.688 3.33 1 93.25 99 ASP A C 1
ATOM 783 O O . ASP A 1 99 ? -4.828 -21.766 2.727 1 93.25 99 ASP A O 1
ATOM 787 N N . GLY A 1 100 ? -5.762 -19.781 3.098 1 92.62 100 GLY A N 1
ATOM 788 C CA . GLY A 1 100 ? -6.852 -20.031 2.17 1 92.62 100 GLY A CA 1
ATOM 789 C C . GLY A 1 100 ? -6.426 -19.969 0.716 1 92.62 100 GLY A C 1
ATOM 790 O O . GLY A 1 100 ? -7.211 -20.281 -0.181 1 92.62 100 GLY A O 1
ATOM 791 N N . LEU A 1 101 ? -5.105 -19.719 0.419 1 94.38 101 LEU A N 1
ATOM 792 C CA . LEU A 1 101 ? -4.625 -19.531 -0.946 1 94.38 101 LEU A CA 1
ATOM 793 C C . LEU A 1 101 ? -3.732 -20.688 -1.37 1 94.38 101 LEU A C 1
ATOM 795 O O . LEU A 1 101 ? -3.074 -20.625 -2.41 1 94.38 101 LEU A O 1
ATOM 799 N N . LEU A 1 102 ? -3.525 -21.609 -0.575 1 81.44 102 LEU A N 1
ATOM 800 C CA . LEU A 1 102 ? -2.791 -22.828 -0.892 1 81.44 102 LEU A CA 1
ATOM 801 C C . LEU A 1 102 ? -3.734 -24.016 -0.995 1 81.44 102 LEU A C 1
ATOM 803 O O . LEU A 1 102 ? -4.691 -24.125 -0.223 1 81.44 102 LEU A O 1
ATOM 807 N N . MET B 1 1 ? -10.312 9.32 14.789 1 92.81 1 MET B N 1
ATOM 808 C CA . MET B 1 1 ? -9.812 9.242 13.414 1 92.81 1 MET B CA 1
ATOM 809 C C . MET B 1 1 ? -9.344 7.824 13.094 1 92.81 1 MET B C 1
ATOM 811 O O . MET B 1 1 ? -8.773 7.145 13.945 1 92.81 1 MET B O 1
ATOM 815 N N . LYS B 1 2 ? -9.852 7.297 11.984 1 97.5 2 LYS B N 1
ATOM 816 C CA . LYS B 1 2 ? -9.445 5.941 11.625 1 97.5 2 LYS B CA 1
ATOM 817 C C . LYS B 1 2 ? -8.758 5.914 10.266 1 97.5 2 LYS B C 1
ATOM 819 O O . LYS B 1 2 ? -9.078 6.723 9.391 1 97.5 2 LYS B O 1
ATOM 824 N N . ALA B 1 3 ? -7.77 5.082 10.164 1 98.5 3 ALA B N 1
ATOM 825 C CA . ALA B 1 3 ? -7.293 4.664 8.852 1 98.5 3 ALA B CA 1
ATOM 826 C C . ALA B 1 3 ? -7.852 3.295 8.477 1 98.5 3 ALA B C 1
ATOM 828 O O . ALA B 1 3 ? -8.094 2.455 9.344 1 98.5 3 ALA B O 1
ATOM 829 N N . TYR B 1 4 ? -8.125 3.146 7.203 1 98.81 4 TYR B N 1
ATOM 830 C CA . TYR B 1 4 ? -8.602 1.87 6.688 1 98.81 4 TYR B CA 1
ATOM 831 C C . TYR B 1 4 ? -7.617 1.288 5.676 1 98.81 4 TYR B C 1
ATOM 833 O O . TYR B 1 4 ? -7.188 1.979 4.75 1 98.81 4 TYR B O 1
ATOM 841 N N . LEU B 1 5 ? -7.262 0.029 5.875 1 98.88 5 LEU B N 1
ATOM 842 C CA . LEU B 1 5 ? -6.332 -0.688 5.008 1 98.88 5 LEU B CA 1
ATOM 843 C C . LEU B 1 5 ? -7.039 -1.822 4.273 1 98.88 5 LEU B C 1
ATOM 845 O O . LEU B 1 5 ? -7.68 -2.67 4.902 1 98.88 5 LEU B O 1
ATOM 849 N N . GLY B 1 6 ? -6.988 -1.702 2.992 1 98.88 6 GLY B N 1
ATOM 850 C CA . GLY B 1 6 ? -7.395 -2.842 2.184 1 98.88 6 GLY B CA 1
ATOM 851 C C . GLY B 1 6 ? -6.258 -3.807 1.9 1 98.88 6 GLY B C 1
ATOM 852 O O . GLY B 1 6 ? -5.133 -3.385 1.637 1 98.88 6 GLY B O 1
ATOM 853 N N . LEU B 1 7 ? -6.512 -5.066 2.043 1 98.94 7 LEU B N 1
ATOM 854 C CA . LEU B 1 7 ? -5.59 -6.133 1.669 1 98.94 7 LEU B CA 1
ATOM 855 C C . LEU B 1 7 ? -6.25 -7.109 0.702 1 98.94 7 LEU B C 1
ATOM 857 O O . LEU B 1 7 ? -7.309 -7.668 1.001 1 98.94 7 LEU B O 1
ATOM 861 N N . TYR B 1 8 ? -5.676 -7.207 -0.465 1 98.94 8 TYR B N 1
ATOM 862 C CA . TYR B 1 8 ? -6.055 -8.227 -1.442 1 98.94 8 TYR B CA 1
ATOM 863 C C . TYR B 1 8 ? -4.914 -9.211 -1.673 1 98.94 8 TYR B C 1
ATOM 865 O O . TYR B 1 8 ? -3.76 -8.805 -1.836 1 98.94 8 TYR B O 1
ATOM 873 N N . THR B 1 9 ? -5.215 -10.539 -1.631 1 98.88 9 THR B N 1
ATOM 874 C CA . THR B 1 9 ? -4.258 -11.578 -1.99 1 98.88 9 THR B CA 1
ATOM 875 C C . THR B 1 9 ? -4.887 -12.594 -2.939 1 98.88 9 THR B C 1
ATOM 877 O O . THR B 1 9 ? -6.102 -12.797 -2.918 1 98.88 9 THR B O 1
ATOM 880 N N . ALA B 1 10 ? -4.027 -13.188 -3.779 1 98.81 10 ALA B N 1
ATOM 881 C CA . ALA B 1 10 ? -4.559 -14.141 -4.754 1 98.81 10 ALA B CA 1
ATOM 882 C C . ALA B 1 10 ? -3.498 -15.156 -5.156 1 98.81 10 ALA B C 1
ATOM 884 O O . ALA B 1 10 ? -2.311 -14.836 -5.234 1 98.81 10 ALA B O 1
ATOM 885 N N . ARG B 1 11 ? -3.969 -16.328 -5.387 1 98.81 11 ARG B N 1
ATOM 886 C CA . ARG B 1 11 ? -3.166 -17.312 -6.094 1 98.81 11 ARG B CA 1
ATOM 887 C C . ARG B 1 11 ? -3.377 -17.219 -7.598 1 98.81 11 ARG B C 1
ATOM 889 O O . ARG B 1 11 ? -4.504 -17.344 -8.086 1 98.81 11 ARG B O 1
ATOM 896 N N . LEU B 1 12 ? -2.297 -16.938 -8.297 1 98.81 12 LEU B N 1
ATOM 897 C CA . LEU B 1 12 ? -2.316 -16.922 -9.758 1 98.81 12 LEU B CA 1
ATOM 898 C C . LEU B 1 12 ? -1.788 -18.234 -10.328 1 98.81 12 LEU B C 1
ATOM 900 O O . LEU B 1 12 ? -0.708 -18.688 -9.953 1 98.81 12 LEU B O 1
ATOM 904 N N . GLU B 1 13 ? -2.553 -18.828 -11.211 1 98.81 13 GLU B N 1
ATOM 905 C CA . GLU B 1 13 ? -2.096 -20 -11.961 1 98.81 13 GLU B CA 1
ATOM 906 C C . GLU B 1 13 ? -1.579 -19.594 -13.344 1 98.81 13 GLU B C 1
ATOM 908 O O . GLU B 1 13 ? -2.199 -18.781 -14.031 1 98.81 13 GLU B O 1
ATOM 913 N N . THR B 1 14 ? -0.447 -20.109 -13.648 1 98.19 14 THR B N 1
ATOM 914 C CA . THR B 1 14 ? 0.201 -19.703 -14.891 1 98.19 14 THR B CA 1
ATOM 915 C C . THR B 1 14 ? 0.541 -20.938 -15.734 1 98.19 14 THR B C 1
ATOM 917 O O . THR B 1 14 ? 0.74 -22.031 -15.203 1 98.19 14 THR B O 1
ATOM 920 N N . PRO B 1 15 ? 0.624 -20.797 -17.047 1 98.38 15 PRO B N 1
ATOM 921 C CA . PRO B 1 15 ? 1.081 -21.891 -17.922 1 98.38 15 PRO B CA 1
ATOM 922 C C . PRO B 1 15 ? 2.6 -21.906 -18.078 1 98.38 15 PRO B C 1
ATOM 924 O O . PRO B 1 15 ? 3.121 -22.641 -18.922 1 98.38 15 PRO B O 1
ATOM 927 N N . ALA B 1 16 ? 3.307 -21.094 -17.359 1 98.56 16 ALA B N 1
ATOM 928 C CA . ALA B 1 16 ? 4.746 -20.922 -17.531 1 98.56 16 ALA B CA 1
ATOM 929 C C . ALA B 1 16 ? 5.484 -22.25 -17.312 1 98.56 16 ALA B C 1
ATOM 931 O O . ALA B 1 16 ? 5.059 -23.078 -16.516 1 98.56 16 ALA B O 1
ATOM 932 N N . ARG B 1 17 ? 6.633 -22.391 -18.016 1 98.06 17 ARG B N 1
ATOM 933 C CA . ARG B 1 17 ? 7.457 -23.578 -17.906 1 98.06 17 ARG B CA 1
ATOM 934 C C . ARG B 1 17 ? 8.867 -23.234 -17.438 1 98.06 17 ARG B C 1
ATOM 936 O O . ARG B 1 17 ? 9.805 -24.016 -17.641 1 98.06 17 ARG B O 1
ATOM 943 N N . SER B 1 18 ? 9.039 -22.031 -17 1 98.44 18 SER B N 1
ATOM 944 C CA . SER B 1 18 ? 10.25 -21.547 -16.344 1 98.44 18 SER B CA 1
ATOM 945 C C . SER B 1 18 ? 9.945 -20.391 -15.398 1 98.44 18 SER B C 1
ATOM 947 O O . SER B 1 18 ? 8.898 -19.75 -15.508 1 98.44 18 SER B O 1
ATOM 949 N N . LEU B 1 19 ? 10.977 -20.156 -14.516 1 98.38 19 LEU B N 1
ATOM 950 C CA . LEU B 1 19 ? 10.82 -19.047 -13.578 1 98.38 19 LEU B CA 1
ATOM 951 C C . LEU B 1 19 ? 10.805 -17.719 -14.32 1 98.38 19 LEU B C 1
ATOM 953 O O . LEU B 1 19 ? 10.047 -16.812 -13.969 1 98.38 19 LEU B O 1
ATOM 957 N N . LYS B 1 20 ? 11.625 -17.625 -15.344 1 98.19 20 LYS B N 1
ATOM 958 C CA . LYS B 1 20 ? 11.703 -16.406 -16.141 1 98.19 20 LYS B CA 1
ATOM 959 C C . LYS B 1 20 ? 10.383 -16.141 -16.859 1 98.19 20 LYS B C 1
ATOM 961 O O . LYS B 1 20 ? 9.93 -14.992 -16.906 1 98.19 20 LYS B O 1
ATOM 966 N N . GLU B 1 21 ? 9.891 -17.125 -17.359 1 98.5 21 GLU B N 1
ATOM 967 C CA . GLU B 1 21 ? 8.609 -17 -18.047 1 98.5 21 GLU B CA 1
ATOM 968 C C . GLU B 1 21 ? 7.504 -16.578 -17.094 1 98.5 21 GLU B C 1
ATOM 970 O O . GLU B 1 21 ? 6.699 -15.695 -17.406 1 98.5 21 GLU B O 1
ATOM 975 N N . LYS B 1 22 ? 7.441 -17.156 -15.977 1 98.44 22 LYS B N 1
ATOM 976 C CA . LYS B 1 22 ? 6.43 -16.797 -14.984 1 98.44 22 LYS B CA 1
ATOM 977 C C . LYS B 1 22 ? 6.566 -15.336 -14.57 1 98.44 22 LYS B C 1
ATOM 979 O O . LYS B 1 22 ? 5.57 -14.609 -14.492 1 98.44 22 LYS B O 1
ATOM 984 N N . ARG B 1 23 ? 7.785 -14.938 -14.273 1 98 23 ARG B N 1
ATOM 985 C CA . ARG B 1 23 ? 8.008 -13.555 -13.883 1 98 23 ARG B CA 1
ATOM 986 C C . ARG B 1 23 ? 7.59 -12.594 -14.992 1 98 23 ARG B C 1
ATOM 988 O O . ARG B 1 23 ? 7.035 -11.531 -14.719 1 98 23 ARG B O 1
ATOM 995 N N . ALA B 1 24 ? 7.766 -12.969 -16.203 1 98.19 24 ALA B N 1
ATOM 996 C CA . ALA B 1 24 ? 7.422 -12.133 -17.344 1 98.19 24 ALA B CA 1
ATOM 997 C C . ALA B 1 24 ? 5.91 -11.977 -17.484 1 98.19 24 ALA B C 1
ATOM 999 O O . ALA B 1 24 ? 5.426 -11 -18.062 1 98.19 24 ALA B O 1
ATOM 1000 N N . LEU B 1 25 ? 5.18 -12.898 -17 1 98.06 25 LEU B N 1
ATOM 1001 C CA . LEU B 1 25 ? 3.725 -12.859 -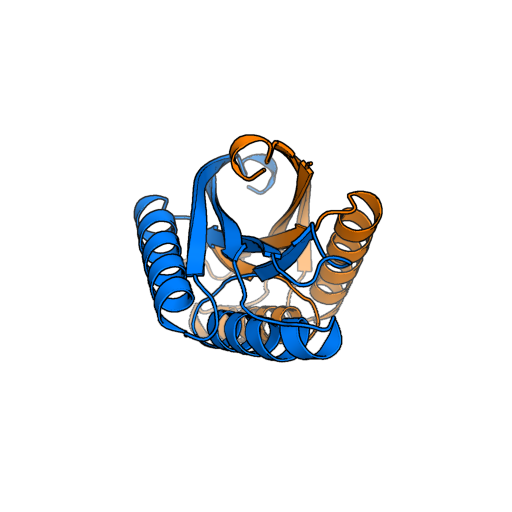17.047 1 98.06 25 LEU B CA 1
ATOM 1002 C C . LEU B 1 25 ? 3.172 -12.008 -15.906 1 98.06 25 LEU B C 1
ATOM 1004 O O . LEU B 1 25 ? 2.203 -11.266 -16.094 1 98.06 25 LEU B O 1
ATOM 1008 N N . ILE B 1 26 ? 3.773 -12.094 -14.812 1 98.5 26 ILE B N 1
ATO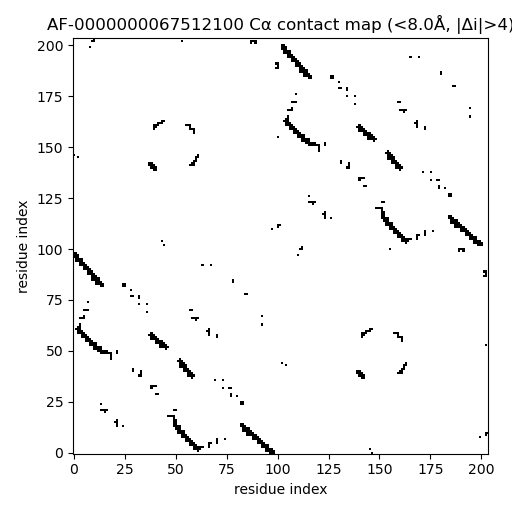M 1009 C CA . ILE B 1 26 ? 3.133 -11.602 -13.594 1 98.5 26 ILE B CA 1
ATOM 1010 C C . ILE B 1 26 ? 3.652 -10.203 -13.273 1 98.5 26 ILE B C 1
ATOM 1012 O O . ILE B 1 26 ? 2.873 -9.297 -12.961 1 98.5 26 ILE B O 1
ATOM 1016 N N . LYS B 1 27 ? 4.93 -9.992 -13.422 1 98.25 27 LYS B N 1
ATOM 1017 C CA . LYS B 1 27 ? 5.566 -8.758 -12.992 1 98.25 27 LYS B CA 1
ATOM 1018 C C . LYS B 1 27 ? 4.965 -7.551 -13.711 1 98.25 27 LYS B C 1
ATOM 1020 O O . LYS B 1 27 ? 4.609 -6.555 -13.07 1 98.25 27 LYS B O 1
ATOM 1025 N N . PRO B 1 28 ? 4.758 -7.617 -15.047 1 98.38 28 PRO B N 1
ATOM 1026 C CA . PRO B 1 28 ? 4.184 -6.453 -15.727 1 98.38 28 PRO B CA 1
ATOM 1027 C C . PRO B 1 28 ? 2.756 -6.152 -15.273 1 98.38 28 PRO B C 1
ATOM 1029 O O . PRO B 1 28 ? 2.354 -4.988 -15.219 1 98.38 28 PRO B O 1
ATOM 1032 N N . ALA B 1 29 ? 2.025 -7.137 -14.984 1 98.5 29 ALA B N 1
ATOM 1033 C CA . ALA B 1 29 ? 0.651 -6.957 -14.523 1 98.5 29 ALA B CA 1
ATOM 1034 C C . ALA B 1 29 ? 0.615 -6.215 -13.188 1 98.5 29 ALA B C 1
ATOM 1036 O O . ALA B 1 29 ? -0.211 -5.32 -12.992 1 98.5 29 ALA B O 1
ATOM 1037 N N . LEU B 1 30 ? 1.519 -6.574 -12.305 1 98.62 30 LEU B N 1
ATOM 1038 C CA . LEU B 1 30 ? 1.578 -5.891 -11.023 1 98.62 30 LEU B CA 1
ATOM 1039 C C . LEU B 1 30 ? 2.061 -4.453 -11.195 1 98.62 30 LEU B C 1
ATOM 1041 O O . LEU B 1 30 ? 1.572 -3.545 -10.516 1 98.62 30 LEU B O 1
ATOM 1045 N N . GLU B 1 31 ? 3.02 -4.301 -12.109 1 98.06 31 GLU B N 1
ATOM 1046 C CA . GLU B 1 31 ? 3.506 -2.947 -12.367 1 98.06 31 GLU B CA 1
ATOM 1047 C C . GLU B 1 31 ? 2.398 -2.062 -12.938 1 98.06 31 GLU B C 1
ATOM 1049 O O . GLU B 1 31 ? 2.273 -0.897 -12.555 1 98.06 31 GLU B O 1
ATOM 1054 N N . ARG B 1 32 ? 1.609 -2.561 -13.781 1 98.31 32 ARG B N 1
ATOM 1055 C CA . ARG B 1 32 ? 0.489 -1.814 -14.344 1 98.31 32 ARG B CA 1
ATOM 1056 C C . ARG B 1 32 ? -0.563 -1.521 -13.281 1 98.31 32 ARG B C 1
ATOM 1058 O O . ARG B 1 32 ? -1.187 -0.458 -13.297 1 98.31 32 ARG B O 1
ATOM 1065 N N . LEU B 1 33 ? -0.784 -2.465 -12.469 1 98.69 33 LEU B N 1
ATOM 1066 C CA . LEU B 1 33 ? -1.701 -2.295 -11.344 1 98.69 33 LEU B CA 1
ATOM 1067 C C . LEU B 1 33 ? -1.292 -1.106 -10.484 1 98.69 33 LEU B C 1
ATOM 1069 O O . LEU B 1 33 ? -2.119 -0.245 -10.172 1 98.69 33 LEU B O 1
ATOM 1073 N N . LYS B 1 34 ? 0.004 -1.054 -10.141 1 98.31 34 LYS B N 1
ATOM 1074 C CA . LYS B 1 34 ? 0.545 0.014 -9.305 1 98.31 34 LYS B CA 1
ATOM 1075 C C . LYS B 1 34 ? 0.455 1.364 -10.008 1 98.31 34 LYS B C 1
ATOM 1077 O O . LYS B 1 34 ? 0.279 2.398 -9.359 1 98.31 34 LYS B O 1
ATOM 1082 N N . ALA B 1 35 ? 0.593 1.313 -11.289 1 97.75 35 ALA B N 1
ATOM 1083 C CA . ALA B 1 35 ? 0.55 2.549 -12.07 1 97.75 35 ALA B CA 1
ATOM 1084 C C . ALA B 1 35 ? -0.869 3.107 -12.133 1 97.75 35 ALA B C 1
ATOM 1086 O O . ALA B 1 35 ? -1.062 4.324 -12.195 1 97.75 35 ALA B O 1
ATOM 1087 N N . ARG B 1 36 ? -1.773 2.258 -12.016 1 97.94 36 ARG B N 1
ATOM 1088 C CA . ARG B 1 36 ? -3.158 2.654 -12.25 1 97.94 36 ARG B CA 1
ATOM 1089 C C . ARG B 1 36 ? -3.883 2.932 -10.938 1 97.94 36 ARG B C 1
ATOM 1091 O O . ARG B 1 36 ? -4.824 3.727 -10.898 1 97.94 36 ARG B O 1
ATOM 1098 N N . PHE B 1 37 ? -3.561 2.203 -9.938 1 98.81 37 PHE B N 1
ATOM 1099 C CA . PHE B 1 37 ? -4.238 2.287 -8.648 1 98.81 37 PHE B CA 1
ATOM 1100 C C . PHE B 1 37 ? -3.262 2.699 -7.555 1 98.81 37 PHE B C 1
ATOM 1102 O O . PHE B 1 37 ? -2.061 2.438 -7.652 1 98.81 37 PHE B O 1
ATOM 1109 N N . PRO B 1 38 ? -3.77 3.326 -6.48 1 98.69 38 PRO B N 1
ATOM 1110 C CA . PRO B 1 38 ? -2.906 3.727 -5.367 1 98.69 38 PRO B CA 1
ATOM 1111 C C . PRO B 1 38 ? -2.594 2.572 -4.418 1 98.69 38 PRO B C 1
ATOM 1113 O O . PRO B 1 38 ? -2.965 2.615 -3.24 1 98.69 38 PRO B O 1
ATOM 1116 N N . VAL B 1 39 ? -1.911 1.594 -4.934 1 98.88 39 VAL B N 1
ATOM 1117 C CA . VAL B 1 39 ? -1.681 0.385 -4.148 1 98.88 39 VAL B CA 1
ATOM 1118 C C . VAL B 1 39 ? -0.182 0.105 -4.059 1 98.88 39 VAL B C 1
ATOM 1120 O O . VAL B 1 39 ? 0.594 0.573 -4.895 1 98.88 39 VAL B O 1
ATOM 1123 N N . SER B 1 40 ? 0.186 -0.56 -3.006 1 98.88 40 SER B N 1
ATOM 1124 C CA . SER B 1 40 ? 1.44 -1.301 -2.932 1 98.88 40 SER B CA 1
ATOM 1125 C C . SER B 1 40 ? 1.234 -2.773 -3.271 1 98.88 40 SER B C 1
ATOM 1127 O O . SER B 1 40 ? 0.309 -3.41 -2.764 1 98.88 40 SER B O 1
ATOM 1129 N N . ALA B 1 41 ? 2.051 -3.328 -4.109 1 98.88 41 ALA B N 1
ATOM 1130 C CA . ALA B 1 41 ? 1.877 -4.711 -4.543 1 98.88 41 ALA B CA 1
ATOM 1131 C C . ALA B 1 41 ? 3.141 -5.527 -4.285 1 98.88 41 ALA B C 1
ATOM 1133 O O . ALA B 1 41 ? 4.238 -4.973 -4.195 1 98.88 41 ALA B O 1
ATOM 1134 N N . ALA B 1 42 ? 2.908 -6.844 -4.137 1 98.75 42 ALA B N 1
ATOM 1135 C CA . ALA B 1 42 ? 4.035 -7.715 -3.809 1 98.75 42 ALA B CA 1
ATOM 1136 C C . ALA B 1 42 ? 3.812 -9.125 -4.348 1 98.75 42 ALA B C 1
ATOM 1138 O O . ALA B 1 42 ? 2.68 -9.609 -4.387 1 98.75 42 ALA B O 1
ATOM 1139 N N . ARG B 1 43 ? 4.871 -9.695 -4.809 1 98.44 43 ARG B N 1
ATOM 1140 C CA . ARG B 1 43 ? 4.941 -11.141 -4.973 1 98.44 43 ARG B CA 1
ATOM 1141 C C . ARG B 1 43 ? 5.297 -11.82 -3.654 1 98.44 43 ARG B C 1
ATOM 1143 O O . ARG B 1 43 ? 6.316 -11.508 -3.041 1 98.44 43 ARG B O 1
ATOM 1150 N N . LEU B 1 44 ? 4.516 -12.852 -3.232 1 98.56 44 LEU B N 1
ATOM 1151 C CA . LEU B 1 44 ? 4.586 -13.258 -1.831 1 98.56 44 LEU B CA 1
ATOM 1152 C C . LEU B 1 44 ? 5.09 -14.688 -1.702 1 98.56 44 LEU B C 1
ATOM 1154 O O . LEU B 1 44 ? 6.004 -14.961 -0.92 1 98.56 44 LEU B O 1
ATOM 1158 N N . TYR B 1 45 ? 4.469 -15.617 -2.373 1 98.31 45 TYR B N 1
ATOM 1159 C CA . TYR B 1 45 ? 4.863 -17.016 -2.242 1 98.31 45 TYR B CA 1
ATOM 1160 C C . TYR B 1 45 ? 4.836 -17.719 -3.594 1 98.31 45 TYR B C 1
ATOM 1162 O O . TYR B 1 45 ? 4.312 -17.188 -4.57 1 98.31 45 TYR B O 1
ATOM 1170 N N . GLY B 1 46 ? 5.422 -18.891 -3.633 1 97.75 46 GLY B N 1
ATOM 1171 C CA . GLY B 1 46 ? 5.469 -19.656 -4.867 1 97.75 46 GLY B CA 1
ATOM 1172 C C . GLY B 1 46 ? 6.445 -19.094 -5.883 1 97.75 46 GLY B C 1
ATOM 1173 O O . GLY B 1 46 ? 6.262 -19.266 -7.09 1 97.75 46 GLY B O 1
ATOM 1174 N N . LEU B 1 47 ? 7.504 -18.422 -5.387 1 97.19 47 LEU B N 1
ATOM 1175 C CA . LEU B 1 47 ? 8.43 -17.719 -6.266 1 97.19 47 LEU B CA 1
ATOM 1176 C C . LEU B 1 47 ? 9.328 -18.703 -7.008 1 97.19 47 LEU B C 1
ATOM 1178 O O . LEU B 1 47 ? 9.906 -18.375 -8.047 1 97.19 47 LEU B O 1
ATOM 1182 N N . ASP B 1 48 ? 9.445 -19.922 -6.512 1 97.25 48 ASP B N 1
ATOM 1183 C CA . ASP B 1 48 ? 10.297 -20.938 -7.133 1 97.25 48 ASP B CA 1
ATOM 1184 C C . ASP B 1 48 ? 9.469 -21.938 -7.93 1 97.25 48 ASP B C 1
ATOM 1186 O O . ASP B 1 48 ? 10.016 -22.891 -8.492 1 97.25 48 ASP B O 1
ATOM 1190 N N . ALA B 1 49 ? 8.195 -21.797 -7.965 1 97.81 49 ALA B N 1
ATOM 1191 C CA . ALA B 1 49 ? 7.309 -22.609 -8.773 1 97.81 49 ALA B CA 1
ATOM 1192 C C . ALA B 1 49 ? 7.07 -21.984 -10.148 1 97.81 49 ALA B C 1
ATOM 1194 O O . ALA B 1 49 ? 7.191 -20.766 -10.305 1 97.81 49 ALA B O 1
ATOM 1195 N N . TRP B 1 50 ? 6.742 -22.859 -11.062 1 97.75 50 TRP B N 1
ATOM 1196 C CA . TRP B 1 50 ? 6.469 -22.359 -12.406 1 97.75 50 TRP B CA 1
ATOM 1197 C C . TRP B 1 50 ? 4.977 -22.125 -12.609 1 97.75 50 TRP B C 1
ATOM 1199 O O . TRP B 1 50 ? 4.566 -21.109 -13.18 1 97.75 50 TRP B O 1
ATOM 1209 N N . GLY B 1 51 ? 4.16 -22.969 -11.984 1 97.62 51 GLY B N 1
ATOM 1210 C CA . GLY B 1 51 ? 2.76 -23.031 -12.367 1 97.62 51 GLY B CA 1
ATOM 1211 C C . GLY B 1 51 ? 1.871 -22.109 -11.547 1 97.62 51 GLY B C 1
ATOM 1212 O O . GLY B 1 51 ? 0.674 -22 -11.82 1 97.62 51 GLY B O 1
ATOM 1213 N N . TYR B 1 52 ? 2.533 -21.484 -10.492 1 98.12 52 TYR B N 1
ATOM 1214 C CA . TYR B 1 52 ? 1.68 -20.609 -9.688 1 98.12 52 TYR B CA 1
ATOM 1215 C C . TYR B 1 52 ? 2.512 -19.609 -8.906 1 98.12 52 TYR B C 1
ATOM 1217 O O . TYR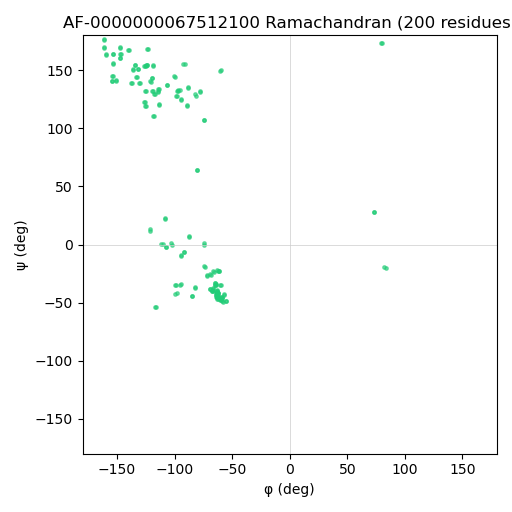 B 1 52 ? 3.729 -19.766 -8.781 1 98.12 52 TYR B O 1
ATOM 1225 N N . GLU B 1 53 ? 1.828 -18.594 -8.438 1 98.06 53 GLU B N 1
ATOM 1226 C CA . GLU B 1 53 ? 2.385 -17.609 -7.516 1 98.06 53 GLU B CA 1
ATOM 1227 C C . GLU B 1 53 ? 1.288 -16.953 -6.68 1 98.06 53 GLU B C 1
ATOM 1229 O O . GLU B 1 53 ? 0.174 -16.734 -7.164 1 98.06 53 GLU B O 1
ATOM 1234 N N . VAL B 1 54 ? 1.604 -16.734 -5.426 1 98.69 54 VAL B N 1
ATOM 1235 C CA . VAL B 1 54 ? 0.722 -15.922 -4.582 1 98.69 54 VAL B CA 1
ATOM 1236 C C . VAL B 1 54 ? 1.186 -14.469 -4.586 1 98.69 54 VAL B C 1
ATOM 1238 O O . VAL B 1 54 ? 2.348 -14.18 -4.297 1 98.69 54 VAL B O 1
ATOM 1241 N N . VAL B 1 55 ? 0.277 -13.617 -4.934 1 98.81 55 VAL B N 1
ATOM 1242 C CA . VAL B 1 55 ? 0.565 -12.188 -4.988 1 98.81 55 VAL B CA 1
ATOM 1243 C C . VAL B 1 55 ? -0.419 -11.43 -4.102 1 98.81 55 VAL B C 1
ATOM 1245 O O . VAL B 1 55 ? -1.373 -12.016 -3.58 1 98.81 55 VAL B O 1
ATOM 1248 N N . GLY B 1 56 ? -0.155 -10.156 -3.854 1 98.81 56 GLY B N 1
ATOM 1249 C CA . GLY B 1 56 ? -1.106 -9.305 -3.156 1 98.81 56 GLY B CA 1
ATOM 1250 C C . GLY B 1 56 ? -0.843 -7.828 -3.355 1 98.81 56 GLY B C 1
ATOM 1251 O O . GLY B 1 56 ? 0.193 -7.445 -3.904 1 98.81 56 GLY B O 1
ATOM 1252 N N . PHE B 1 57 ? -1.814 -7.023 -2.912 1 98.94 57 PHE B N 1
ATOM 1253 C CA . PHE B 1 57 ? -1.61 -5.582 -2.826 1 98.94 57 PHE B CA 1
ATOM 1254 C C . PHE B 1 57 ? -2.389 -4.996 -1.653 1 98.94 57 PHE B C 1
ATOM 1256 O O . PHE B 1 57 ? -3.281 -5.645 -1.106 1 98.94 57 PHE B O 1
ATOM 1263 N N . THR B 1 58 ? -1.953 -3.834 -1.269 1 98.94 58 THR B N 1
ATOM 1264 C CA . THR B 1 58 ? 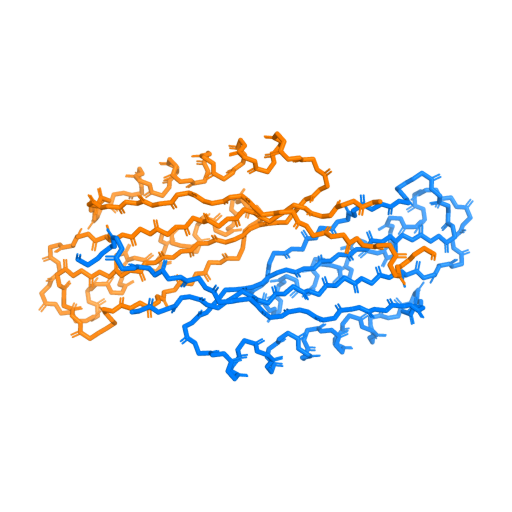-2.572 -3.102 -0.17 1 98.94 58 THR B CA 1
ATOM 1265 C C . THR B 1 58 ? -2.766 -1.634 -0.541 1 98.94 58 THR B C 1
ATOM 1267 O O . THR B 1 58 ? -2.07 -1.112 -1.415 1 98.94 58 THR B O 1
ATOM 1270 N N . LEU B 1 59 ? -3.709 -1.028 0.087 1 98.88 59 LEU B N 1
ATOM 1271 C CA . LEU B 1 59 ? -3.943 0.406 -0.041 1 98.88 59 LEU B CA 1
ATOM 1272 C C . LEU B 1 59 ? -4.477 0.987 1.265 1 98.88 59 LEU B C 1
ATOM 1274 O O . LEU B 1 59 ? -4.91 0.245 2.148 1 98.88 59 LEU B O 1
ATOM 1278 N N . LEU B 1 60 ? -4.379 2.281 1.315 1 98.88 60 LEU B N 1
ATOM 1279 C CA . LEU B 1 60 ? -4.684 3.018 2.537 1 98.88 60 LEU B CA 1
ATOM 1280 C C . LEU B 1 60 ? -5.633 4.176 2.25 1 98.88 60 LEU B C 1
ATOM 1282 O O . LEU B 1 60 ? -5.5 4.852 1.228 1 98.88 60 LEU B O 1
ATOM 1286 N N . GLY B 1 61 ? -6.602 4.371 3.15 1 98.75 61 GLY B N 1
ATOM 1287 C CA . GLY B 1 61 ? -7.504 5.504 3.035 1 98.75 61 GLY B CA 1
ATOM 1288 C C . GLY B 1 61 ? -8.219 5.832 4.332 1 98.75 61 GLY B C 1
ATOM 1289 O O . GLY B 1 61 ? -8.086 5.105 5.32 1 98.75 61 GLY B O 1
ATOM 1290 N N . ASN B 1 62 ? -9 6.918 4.305 1 98.25 62 ASN B N 1
ATOM 1291 C CA . ASN B 1 62 ? -9.766 7.305 5.484 1 98.25 62 ASN B CA 1
ATOM 1292 C C . ASN B 1 62 ? -11.258 7.035 5.293 1 98.25 62 ASN B C 1
ATOM 1294 O O . ASN B 1 62 ? -12.062 7.32 6.184 1 98.25 62 ASN B O 1
ATOM 1298 N N . ASP B 1 63 ? -11.688 6.559 4.176 1 98.44 63 ASP B N 1
ATOM 1299 C CA . ASP B 1 63 ? -13.055 6.156 3.861 1 98.44 63 ASP B CA 1
ATOM 1300 C C . ASP B 1 63 ? -13.125 4.672 3.518 1 98.44 63 ASP B C 1
ATOM 1302 O O . ASP B 1 63 ? -12.648 4.25 2.463 1 98.44 63 ASP B O 1
ATOM 1306 N N . PRO B 1 64 ? -13.766 3.869 4.422 1 98.44 64 PRO B N 1
ATOM 1307 C CA . PRO B 1 64 ? -13.766 2.422 4.199 1 98.44 64 PRO B CA 1
ATOM 1308 C C . PRO B 1 64 ? -14.5 2.021 2.922 1 98.44 64 PRO B C 1
ATOM 1310 O O . PRO B 1 64 ? -14.125 1.04 2.271 1 98.44 64 PRO B O 1
ATOM 1313 N N . ALA B 1 65 ? -15.562 2.734 2.561 1 98.69 65 ALA B N 1
ATOM 1314 C CA . ALA B 1 65 ? -16.281 2.432 1.327 1 98.69 65 ALA B CA 1
ATOM 1315 C C . ALA B 1 65 ? -15.391 2.641 0.106 1 98.69 65 ALA B C 1
ATOM 1317 O O . ALA B 1 65 ? -15.367 1.808 -0.804 1 98.69 65 ALA B O 1
ATOM 1318 N N . TRP B 1 66 ? -14.688 3.748 0.12 1 98.81 66 TRP B N 1
ATOM 1319 C CA . TRP B 1 66 ? -13.773 4.023 -0.984 1 98.81 66 TRP B CA 1
ATOM 1320 C C . TRP B 1 66 ? -12.672 2.973 -1.05 1 98.81 66 TRP B C 1
ATOM 1322 O O . TRP B 1 66 ? -12.328 2.484 -2.131 1 98.81 66 TRP B O 1
ATOM 1332 N N . VAL B 1 67 ? -12.086 2.615 0.061 1 98.88 67 VAL B N 1
ATOM 1333 C CA . VAL B 1 67 ? -11.016 1.621 0.111 1 98.88 67 VAL B CA 1
ATOM 1334 C C . VAL B 1 67 ? -11.523 0.296 -0.459 1 98.88 67 VAL B C 1
ATOM 1336 O O . VAL B 1 67 ? -10.852 -0.327 -1.283 1 98.88 67 VAL B O 1
ATOM 1339 N N . GLU B 1 68 ? -12.688 -0.117 0.019 1 98.81 68 GLU B N 1
ATOM 1340 C CA . GLU B 1 68 ? -13.273 -1.372 -0.452 1 98.81 68 GLU B CA 1
ATOM 1341 C C . GLU B 1 68 ? -13.508 -1.338 -1.959 1 98.81 68 GLU B C 1
ATOM 1343 O O . GLU B 1 68 ? -13.141 -2.275 -2.672 1 98.81 68 GLU B O 1
ATOM 1348 N N . GLU B 1 69 ? -14.094 -0.287 -2.43 1 98.81 69 GLU B N 1
ATOM 1349 C CA . GLU B 1 69 ? -14.398 -0.153 -3.852 1 98.81 69 GLU B CA 1
ATOM 1350 C C . GLU B 1 69 ? -13.125 -0.151 -4.691 1 98.81 69 GLU B C 1
ATOM 1352 O O . GLU B 1 69 ? -13.055 -0.806 -5.73 1 98.81 69 GLU B O 1
ATOM 1357 N N . THR B 1 70 ? -12.133 0.627 -4.27 1 98.94 70 THR B N 1
ATOM 1358 C CA . THR B 1 70 ? -10.859 0.701 -4.977 1 98.94 70 THR B CA 1
ATOM 1359 C C . THR B 1 70 ? -10.164 -0.657 -4.98 1 98.94 70 THR B C 1
ATOM 1361 O O . THR B 1 70 ? -9.617 -1.078 -6.004 1 98.94 70 THR B O 1
ATOM 1364 N N . MET B 1 71 ? -10.18 -1.36 -3.879 1 98.88 71 MET B N 1
ATOM 1365 C CA . MET B 1 71 ? -9.594 -2.695 -3.762 1 98.88 71 MET B CA 1
ATOM 1366 C C . MET B 1 71 ? -10.234 -3.656 -4.754 1 98.88 71 MET B C 1
ATOM 1368 O O . MET B 1 71 ? -9.539 -4.387 -5.457 1 98.88 71 MET B O 1
ATOM 1372 N N . ARG B 1 72 ? -11.539 -3.621 -4.832 1 98.88 72 ARG B N 1
ATOM 1373 C CA . ARG B 1 72 ? -12.258 -4.52 -5.73 1 98.88 72 ARG B CA 1
ATOM 1374 C C . ARG B 1 72 ? -11.977 -4.172 -7.188 1 98.88 72 ARG B C 1
ATOM 1376 O O . ARG B 1 72 ? -11.836 -5.062 -8.031 1 98.88 72 ARG B O 1
ATOM 1383 N N . ALA B 1 73 ? -11.922 -2.889 -7.477 1 98.94 73 ALA B N 1
ATOM 1384 C CA . ALA B 1 73 ? -11.602 -2.459 -8.836 1 98.94 73 ALA B CA 1
ATOM 1385 C C . ALA B 1 73 ? -10.203 -2.91 -9.242 1 98.94 73 ALA B C 1
ATOM 1387 O O . ALA B 1 73 ? -9.992 -3.383 -10.359 1 98.94 73 ALA B O 1
ATOM 1388 N N . ALA B 1 74 ? -9.25 -2.758 -8.359 1 98.94 74 ALA B N 1
ATOM 1389 C CA . ALA B 1 74 ? -7.879 -3.191 -8.617 1 98.94 74 ALA B CA 1
ATOM 1390 C C . ALA B 1 74 ? -7.809 -4.703 -8.812 1 98.94 74 ALA B C 1
ATOM 1392 O O . ALA B 1 74 ? -7.082 -5.188 -9.688 1 98.94 74 ALA B O 1
ATOM 1393 N N . ALA B 1 75 ? -8.555 -5.426 -8.039 1 98.88 75 ALA B N 1
ATOM 1394 C CA . ALA B 1 75 ? -8.602 -6.879 -8.164 1 98.88 75 ALA B CA 1
ATOM 1395 C C . ALA B 1 75 ? -9.148 -7.297 -9.531 1 98.88 75 ALA B C 1
ATOM 1397 O O . ALA B 1 75 ? -8.617 -8.211 -10.164 1 98.88 75 ALA B O 1
ATOM 1398 N N . ARG B 1 76 ? -10.172 -6.633 -9.938 1 98.62 76 ARG B N 1
ATOM 1399 C CA . ARG B 1 76 ? -10.758 -6.918 -11.242 1 98.62 76 ARG B CA 1
ATOM 1400 C C . ARG B 1 76 ? -9.766 -6.621 -12.367 1 98.62 76 ARG B C 1
ATOM 1402 O O . ARG B 1 76 ? -9.648 -7.395 -13.32 1 98.62 76 ARG B O 1
ATOM 1409 N N . PHE B 1 77 ? -9.102 -5.488 -12.234 1 98.88 77 PHE B N 1
ATOM 1410 C CA . PHE B 1 77 ? -8.086 -5.109 -13.211 1 98.88 77 PHE B CA 1
ATOM 1411 C C . PHE B 1 77 ? -7.012 -6.184 -13.32 1 98.88 77 PHE B C 1
ATOM 1413 O O . PHE B 1 77 ? -6.621 -6.566 -14.422 1 98.88 77 PHE B O 1
ATOM 1420 N N . LEU B 1 78 ? -6.57 -6.727 -12.188 1 98.69 78 LEU B N 1
ATOM 1421 C CA . LEU B 1 78 ? -5.562 -7.777 -12.148 1 98.69 78 LEU B CA 1
ATOM 1422 C C . LEU B 1 78 ? -6.066 -9.039 -12.852 1 98.69 78 LEU B C 1
ATOM 1424 O O . LEU B 1 78 ? -5.336 -9.656 -13.625 1 98.69 78 LEU B O 1
ATOM 1428 N N . ALA B 1 79 ? -7.266 -9.352 -12.602 1 98.12 79 ALA B N 1
ATOM 1429 C CA . ALA B 1 79 ? -7.859 -10.57 -13.148 1 98.12 79 ALA B CA 1
ATOM 1430 C C . ALA B 1 79 ? -7.977 -10.477 -14.672 1 98.12 79 ALA B C 1
ATOM 1432 O O . ALA B 1 79 ? -8.008 -11.5 -15.359 1 98.12 79 ALA B O 1
ATOM 1433 N N . GLU B 1 80 ? -7.992 -9.281 -15.156 1 97.25 80 GLU B N 1
ATOM 1434 C CA . GLU B 1 80 ? -8.211 -9.07 -16.578 1 97.25 80 GLU B CA 1
ATOM 1435 C C . GLU B 1 80 ? -6.891 -8.945 -17.328 1 97.25 80 GLU B C 1
ATOM 1437 O O . GLU B 1 80 ? -6.871 -8.836 -18.562 1 97.25 80 GLU B O 1
ATOM 1442 N N . ALA B 1 81 ? -5.742 -8.844 -16.703 1 93.56 81 ALA B N 1
ATOM 1443 C CA . ALA B 1 81 ? -4.43 -8.609 -17.297 1 93.56 81 ALA B CA 1
ATOM 1444 C C . ALA B 1 81 ? -4.047 -9.734 -18.25 1 93.56 81 ALA B C 1
ATOM 1446 O O . ALA B 1 81 ? -3.211 -9.539 -19.141 1 93.56 81 ALA B O 1
ATOM 1447 N N . GLY B 1 82 ? -4.621 -10.914 -18.094 1 88.88 82 GLY B N 1
ATOM 1448 C CA . GLY B 1 82 ? -4.312 -12.031 -18.984 1 88.88 82 GLY B CA 1
ATOM 1449 C C . GLY B 1 82 ? -3.014 -12.727 -18.625 1 88.88 82 GLY B C 1
ATOM 1450 O O . GLY B 1 82 ? -2.293 -12.289 -17.719 1 88.88 82 GLY B O 1
ATOM 1451 N N . GLY B 1 83 ? -2.664 -13.844 -19.266 1 95.62 83 GLY B N 1
ATOM 1452 C CA . GLY B 1 83 ? -1.434 -14.602 -19.094 1 95.62 83 GLY B CA 1
ATOM 1453 C C . GLY B 1 83 ? -1.477 -15.539 -17.906 1 95.62 83 GLY B C 1
ATOM 1454 O O . GLY B 1 83 ? -0.61 -16.406 -17.766 1 95.62 83 GLY B O 1
ATOM 1455 N N . PHE B 1 84 ? -2.357 -15.297 -17.016 1 98.44 84 PHE B N 1
ATOM 1456 C CA . PHE B 1 84 ? -2.58 -16.141 -15.852 1 98.44 84 PHE B CA 1
ATOM 1457 C C . PHE B 1 84 ? -4.051 -16.141 -15.445 1 98.44 84 PHE B C 1
ATOM 1459 O O . PHE B 1 84 ? -4.836 -15.344 -15.969 1 98.44 84 PHE B O 1
ATOM 1466 N N . GLN B 1 85 ? -4.41 -17.047 -14.523 1 98.38 85 GLN B N 1
ATOM 1467 C CA . GLN B 1 85 ? -5.758 -17.125 -13.969 1 98.38 85 GLN B CA 1
ATOM 1468 C C . GLN B 1 85 ? -5.738 -16.906 -12.453 1 98.38 85 GLN B C 1
ATOM 1470 O O . GLN B 1 85 ? -4.879 -17.453 -11.758 1 98.38 85 GLN B O 1
ATOM 1475 N N . VAL B 1 86 ? -6.641 -16.047 -12.047 1 98.75 86 VAL B N 1
ATOM 1476 C CA . VAL B 1 86 ? -6.84 -15.945 -10.602 1 98.75 86 VAL B CA 1
ATOM 1477 C C . VAL B 1 86 ? -7.602 -17.172 -10.102 1 98.75 86 VAL B C 1
ATOM 1479 O O . VAL B 1 86 ? -8.805 -17.297 -10.32 1 98.75 86 VAL B O 1
ATOM 1482 N N . ALA B 1 87 ? -6.863 -18.031 -9.422 1 98.56 87 ALA B N 1
ATOM 1483 C CA . ALA B 1 87 ? -7.449 -19.281 -8.969 1 98.56 87 ALA B CA 1
ATOM 1484 C C . ALA B 1 87 ? -8.172 -19.109 -7.637 1 98.56 87 ALA B C 1
ATOM 1486 O O . ALA B 1 87 ? -9.234 -19.688 -7.414 1 98.56 87 ALA B O 1
ATOM 1487 N N . LEU B 1 88 ? -7.602 -18.438 -6.723 1 98.5 88 LEU B N 1
ATOM 1488 C CA . LEU B 1 88 ? -8.125 -18.094 -5.406 1 98.5 88 LEU B CA 1
ATOM 1489 C C . LEU B 1 88 ? -7.828 -16.625 -5.066 1 98.5 88 LEU B C 1
ATOM 1491 O O . LEU B 1 88 ? -6.836 -16.062 -5.539 1 98.5 88 LEU B O 1
ATOM 1495 N N . GLU B 1 89 ? -8.703 -16.078 -4.297 1 98.56 89 GLU B N 1
ATOM 1496 C CA . GLU B 1 89 ? -8.422 -14.719 -3.846 1 98.56 89 GLU B CA 1
ATOM 1497 C C . GLU B 1 89 ? -9.102 -14.43 -2.512 1 98.56 89 GLU B C 1
ATOM 1499 O O . GLU B 1 89 ? -10.055 -15.109 -2.133 1 98.56 89 GLU B O 1
ATOM 1504 N N . GLU B 1 90 ? -8.617 -13.531 -1.776 1 98.44 90 GLU B N 1
ATOM 1505 C CA . GLU B 1 90 ? -9.156 -13.07 -0.5 1 98.44 90 GLU B CA 1
ATOM 1506 C C . GLU B 1 90 ? -9.094 -11.555 -0.389 1 98.44 90 GLU B C 1
ATOM 1508 O O . GLU B 1 90 ? -8.125 -10.93 -0.83 1 98.44 90 GLU B O 1
ATOM 1513 N N . PHE B 1 91 ? -10.172 -10.992 0.16 1 98.69 91 PHE B N 1
ATOM 1514 C CA . PHE B 1 91 ? -10.273 -9.57 0.453 1 98.69 91 PHE B CA 1
ATOM 1515 C C . PHE B 1 91 ? -10.352 -9.328 1.956 1 98.69 91 PHE B C 1
ATOM 1517 O O . PHE B 1 91 ? -11.086 -10.023 2.664 1 98.69 91 PHE B O 1
ATOM 1524 N N . ARG B 1 92 ? -9.594 -8.406 2.43 1 98.56 92 ARG B N 1
ATOM 1525 C CA . ARG B 1 92 ? -9.688 -7.977 3.822 1 98.56 92 ARG B CA 1
ATOM 1526 C C . ARG B 1 92 ? -9.727 -6.457 3.928 1 98.56 92 ARG B C 1
ATOM 1528 O O . ARG B 1 92 ? -9.086 -5.758 3.135 1 98.56 92 ARG B O 1
ATOM 1535 N N . LEU B 1 93 ? -10.453 -5.992 4.828 1 98.75 93 LEU B N 1
ATOM 1536 C CA . LEU B 1 93 ? -10.5 -4.59 5.219 1 98.75 93 LEU B CA 1
ATOM 1537 C C . LEU B 1 93 ? -10.266 -4.434 6.719 1 98.75 93 LEU B C 1
ATOM 1539 O O . LEU B 1 93 ? -10.977 -5.035 7.527 1 98.75 93 LEU B O 1
ATOM 1543 N N . GLU B 1 94 ? -9.258 -3.668 7.09 1 98.62 94 GLU B N 1
ATOM 1544 C CA . GLU B 1 94 ? -8.898 -3.482 8.492 1 98.62 94 GLU B CA 1
ATOM 1545 C C . GLU B 1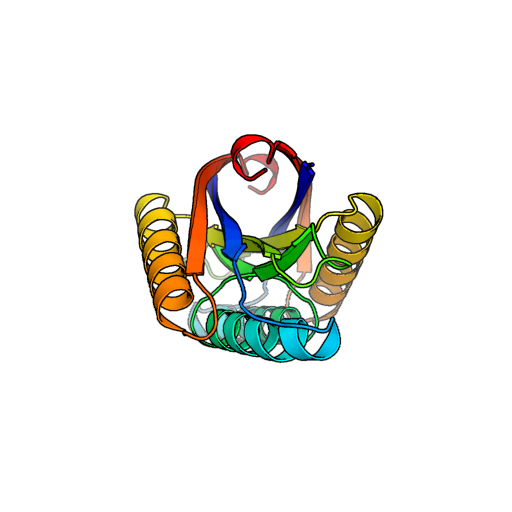 94 ? -8.961 -2.012 8.891 1 98.62 94 GLU B C 1
ATOM 1547 O O . GLU B 1 94 ? -8.586 -1.134 8.109 1 98.62 94 GLU B O 1
ATOM 1552 N N . ALA B 1 95 ? -9.438 -1.797 10.07 1 98.69 95 ALA B N 1
ATOM 1553 C CA . ALA B 1 95 ? -9.469 -0.445 10.617 1 98.69 95 ALA B CA 1
ATOM 1554 C C . ALA B 1 95 ? -8.406 -0.267 11.703 1 98.69 95 ALA B C 1
ATOM 1556 O O . ALA B 1 95 ? -8.195 -1.162 12.523 1 98.69 95 ALA B O 1
ATOM 1557 N N . PHE B 1 96 ? -7.723 0.873 11.672 1 98.31 96 PHE B N 1
ATOM 1558 C CA . PHE B 1 96 ? -6.73 1.238 12.672 1 98.31 96 PHE B CA 1
ATOM 1559 C C . PHE B 1 96 ? -7.051 2.598 13.281 1 98.31 96 PHE B C 1
ATOM 1561 O O . PHE B 1 96 ? -7.352 3.553 12.562 1 98.31 96 PHE B O 1
ATOM 1568 N N . GLU B 1 97 ? -7.008 2.648 14.641 1 98 97 GLU B N 1
ATOM 1569 C CA . GLU B 1 97 ? -7.215 3.92 15.328 1 98 97 GLU B CA 1
ATOM 1570 C C . GLU B 1 97 ? -5.961 4.789 15.266 1 98 97 GLU B C 1
ATOM 1572 O O . GLU B 1 97 ? -4.848 4.297 15.469 1 98 97 GLU B O 1
ATOM 1577 N N . LEU B 1 98 ? -6.168 6.098 14.875 1 97.25 98 LEU B N 1
ATOM 1578 C CA . LEU B 1 98 ? -5.051 7.023 14.727 1 97.25 98 LEU B CA 1
ATOM 1579 C C . LEU B 1 98 ? -5.047 8.055 15.852 1 97.25 98 LEU B C 1
ATOM 1581 O O . LEU B 1 98 ? -4.488 9.141 15.695 1 97.25 98 LEU B O 1
ATOM 1585 N N . ASP B 1 99 ? -5.648 7.797 16.984 1 92.94 99 ASP B N 1
ATOM 1586 C CA . ASP B 1 99 ? -5.906 8.773 18.031 1 92.94 99 ASP B CA 1
ATOM 1587 C C . ASP B 1 99 ? -4.602 9.32 18.609 1 92.94 99 ASP B C 1
ATOM 1589 O O . ASP B 1 99 ? -4.566 10.438 19.125 1 92.94 99 ASP B O 1
ATOM 1593 N N . GLY B 1 100 ? -3.508 8.609 18.469 1 92.5 100 GLY B N 1
ATOM 1594 C CA . GLY B 1 100 ? -2.227 9.078 18.969 1 92.5 100 GLY B CA 1
ATOM 1595 C C . GLY B 1 100 ? -1.621 10.188 18.125 1 92.5 100 GLY B C 1
ATOM 1596 O O . GLY B 1 100 ? -0.599 10.766 18.484 1 92.5 100 GLY B O 1
ATOM 1597 N N . LEU B 1 101 ? -2.307 10.617 17.016 1 94.31 101 LEU B N 1
ATOM 1598 C CA . LEU B 1 101 ? -1.749 11.594 16.078 1 94.31 101 LEU B CA 1
ATOM 1599 C C . LEU B 1 101 ? -2.494 12.922 16.172 1 94.31 101 LEU B C 1
ATOM 1601 O O . LEU B 1 101 ? -2.297 13.812 15.336 1 94.31 101 LEU B O 1
ATOM 1605 N N . LEU B 1 102 ? -3.412 13.039 16.969 1 81.5 102 LEU B N 1
ATOM 1606 C CA . LEU B 1 102 ? -4.121 14.281 17.25 1 81.5 102 LEU B CA 1
ATOM 1607 C C . LEU B 1 102 ? -3.729 14.836 18.609 1 81.5 102 LEU B C 1
ATOM 1609 O O . LEU B 1 102 ? -3.518 14.078 19.562 1 81.5 102 LEU B O 1
#

Secondary structure (DSSP, 8-state):
-EEEEEEEEEEEE---SSHHHHHHHHHHHHHHHHHHSS-EEEEEE-TT-SSEEEEEEEEEES-HHHHHHHHHHHHHHHHTS-SSEEEEEEEEEEEEE-GGG-/-EEEEEEEEEEEE---SSHHHHHHHHHHHHHHHHHHSS-EEEEEE-TT-SSEEEEEEEEEES-HHHHHHHHHHHHHHHHTS-SSEEEEEEEEEEEEE-GGG-

Foldseek 3Di:
DKKKKKKKKFKKFAPFPALVLQCVLQVVLVVVLVVVAVKAKDFDDPSHPGGITMIMIMDMDDDQVVRVVRRVVSVVSSCVSDRIHGPDMDIDMDMDDPVVVD/DKKKKKKKKFKKFAPFPALVLQCVLQVVLVVVLVVVAVKAKDWDDPSHPGGITMIMIMDMDDDQVVRVVRRVVSVVSSCVSDRIHGPDMDMDMDMDDPVVVD

Radius of gyration: 17.52 Å; Cα contacts (8 Å, |Δi|>4): 443; chains: 2; bounding box: 30×53×38 Å

InterPro domains:
  IPR007546 Protein of unknown function DUF503 [PF04456] (6-87)
  IPR007546 Protein of unknown function DUF503 [PTHR36441] (4-91)
  IPR036746 TT1725-like superfamily [G3DSA:3.30.70.1120] (1-102)
  IPR036746 TT1725-like superfamily [SSF103007] (4-93)